Protein 3IPC (pdb70)

Radius of gyration: 19.85 Å; Cα contacts (8 Å, |Δi|>4): 828; chains: 1; bounding box: 64×44×34 Å

Nearest PDB structures (foldseek):
  3ipc-assembly1_A  TM=1.003E+00  e=3.383E-81  Agrobacterium fabrum str. C58
  3ip9-assembly1_A  TM=1.003E+00  e=9.243E-79  Agrobacterium fabrum str. C58
  4n0q-assembly4_D  TM=9.658E-01  e=2.472E-45  Brucella melitensis bv. 1 str. 16M
  9jti-assembly1_A  TM=9.618E-01  e=5.389E-40  Escherichia coli
  2lbp-assembly1_A  TM=7.168E-01  e=4.894E-39  Escherichia coli

Structure (mmCIF, N/CA/C/O backbone):
data_3IPC
#
_entry.id   3IPC
#
_cell.length_a   119.770
_cell.length_b   43.030
_cell.length_c   66.460
_cell.angle_alpha   90.00
_cell.angle_beta   109.76
_cell.angle_gamma   90.00
#
_symmetry.space_group_name_H-M   'C 1 2 1'
#
loop_
_entity.id
_entity.type
_entity.pdbx_description
1 polymer 'ABC transporter, substrate binding protein (Amino acid)'
2 non-polymer LEUCINE
3 non-polymer 'SULFATE ION'
4 water water
#
loop_
_atom_site.group_PDB
_atom_site.id
_atom_site.type_symbol
_atom_site.label_atom_id
_atom_site.label_alt_id
_atom_site.label_comp_id
_atom_site.label_asym_id
_atom_site.label_entity_id
_atom_site.label_seq_id
_atom_site.pdbx_PDB_ins_code
_atom_site.Cartn_x
_atom_site.Cartn_y
_atom_site.Cartn_z
_atom_site.occupancy
_atom_site.B_iso_or_equiv
_atom_site.auth_seq_id
_atom_site.auth_comp_id
_atom_site.auth_asym_id
_atom_site.auth_atom_id
_atom_site.pdbx_PDB_model_num
ATOM 1 N N . MET A 1 1 ? 11.261 15.164 -17.909 1.00 25.35 1 MET A N 1
ATOM 2 C CA . MET A 1 1 ? 10.473 15.301 -19.129 1.00 24.34 1 MET A CA 1
ATOM 3 C C . MET A 1 1 ? 9.078 15.822 -18.783 1.00 15.67 1 MET A C 1
ATOM 4 O O . MET A 1 1 ? 8.555 15.546 -17.699 1.00 17.82 1 MET A O 1
ATOM 9 N N . ASP A 1 2 ? 8.482 16.581 -19.695 1.00 14.07 2 ASP A N 1
ATOM 10 C CA . ASP A 1 2 ? 7.208 17.239 -19.412 1.00 10.71 2 ASP A CA 1
ATOM 11 C C . ASP A 1 2 ? 6.119 16.225 -19.115 1.00 11.50 2 ASP A C 1
ATOM 12 O O . ASP A 1 2 ? 6.092 15.136 -19.694 1.00 13.90 2 ASP A O 1
ATOM 17 N N . VAL A 1 3 ? 5.223 16.597 -18.216 1.00 10.87 3 VAL A N 1
ATOM 18 C CA . VAL A 1 3 ? 4.044 15.793 -17.937 1.00 9.63 3 VAL A CA 1
ATOM 19 C C . VAL A 1 3 ? 2.966 16.196 -18.935 1.00 9.43 3 VAL A C 1
ATOM 20 O O . VAL A 1 3 ? 2.515 17.348 -18.935 1.00 9.54 3 VAL A O 1
ATOM 24 N N . VAL A 1 4 ? 2.570 15.259 -19.794 1.00 9.65 4 VAL A N 1
ATOM 25 C CA . VAL A 1 4 ? 1.619 15.574 -20.856 1.00 9.96 4 VAL A CA 1
ATOM 26 C C . VAL A 1 4 ? 0.190 15.397 -20.362 1.00 8.34 4 VAL A C 1
ATOM 27 O O . VAL A 1 4 ? -0.248 14.279 -20.036 1.00 8.98 4 VAL A O 1
ATOM 31 N N . ILE A 1 5 ? -0.519 16.516 -20.279 1.00 8.23 5 ILE A N 1
ATOM 32 C CA . ILE A 1 5 ? -1.897 16.536 -19.798 1.00 6.95 5 ILE A CA 1
ATOM 33 C C . ILE A 1 5 ? -2.784 17.083 -20.909 1.00 8.80 5 ILE A C 1
ATOM 34 O O . ILE A 1 5 ? -2.511 18.153 -21.478 1.00 10.02 5 ILE A O 1
ATOM 39 N N . ALA A 1 6 ? -3.826 16.329 -21.234 1.00 7.44 6 ALA A N 1
ATOM 40 C CA . ALA A 1 6 ? -4.751 16.694 -22.294 1.00 8.06 6 ALA A CA 1
ATOM 41 C C . ALA A 1 6 ? -6.006 17.338 -21.743 1.00 6.84 6 ALA A C 1
ATOM 42 O O . ALA A 1 6 ? -6.461 17.007 -20.646 1.00 8.43 6 ALA A O 1
ATOM 44 N N . VAL A 1 7 ? -6.572 18.244 -22.530 1.00 6.65 7 VAL A N 1
ATOM 45 C CA . VAL A 1 7 ? -7.911 18.745 -22.291 1.00 7.62 7 VAL A CA 1
ATOM 46 C C . VAL A 1 7 ? -8.783 18.200 -23.405 1.00 8.83 7 VAL A C 1
ATOM 47 O O . VAL A 1 7 ? -8.588 18.520 -24.585 1.00 8.65 7 VAL A O 1
ATOM 51 N N . GLY A 1 8 ? -9.722 17.347 -23.026 1.00 6.35 8 GLY A N 1
ATOM 52 C CA . GLY A 1 8 ? -10.687 16.782 -23.953 1.00 7.70 8 GLY A CA 1
ATOM 53 C C . GLY A 1 8 ? -12.015 17.466 -23.700 1.00 7.65 8 GLY A C 1
ATOM 54 O O . GLY A 1 8 ? -12.547 17.397 -22.598 1.00 7.91 8 GLY A O 1
ATOM 55 N N . ALA A 1 9 ? -12.557 18.149 -24.700 1.00 7.34 9 ALA A N 1
ATOM 56 C CA . ALA A 1 9 ? -13.707 19.005 -24.447 1.00 7.04 9 ALA A CA 1
ATOM 57 C C . ALA A 1 9 ? -14.398 19.376 -25.743 1.00 7.36 9 ALA A C 1
ATOM 58 O O . ALA A 1 9 ? -13.827 19.220 -26.819 1.00 8.60 9 ALA A O 1
ATOM 60 N N . PRO A 1 10 ? -15.635 19.878 -25.655 1.00 7.18 10 PRO A N 1
ATOM 61 C CA . PRO A 1 10 ? -16.329 20.310 -26.877 1.00 8.12 10 PRO A CA 1
ATOM 62 C C . PRO A 1 10 ? -15.876 21.718 -27.246 1.00 7.75 10 PRO A C 1
ATOM 63 O O . PRO A 1 10 ? -16.512 22.711 -26.861 1.00 8.43 10 PRO A O 1
ATOM 67 N N . LEU A 1 11 ? -14.754 21.798 -27.954 1.00 8.74 11 LEU A N 1
ATOM 68 C CA . LEU A 1 11 ? -14.171 23.090 -28.309 1.00 9.43 11 LEU A CA 1
ATOM 69 C C . LEU A 1 11 ? -14.954 23.761 -29.433 1.00 9.87 11 LEU A C 1
ATOM 70 O O . LEU A 1 11 ? -14.942 24.987 -29.558 1.00 11.94 11 LEU A O 1
ATOM 75 N N . THR A 1 12 ? -15.633 22.957 -30.246 1.00 8.70 12 THR A N 1
ATOM 76 C CA . THR A 1 12 ? -16.570 23.473 -31.241 1.00 10.29 12 THR A CA 1
ATOM 77 C C . THR A 1 12 ? -17.895 22.748 -31.085 1.00 8.23 12 THR A C 1
ATOM 78 O O . THR A 1 12 ? -18.020 21.846 -30.247 1.00 9.36 12 THR A O 1
ATOM 82 N N . GLY A 1 13 ? -18.874 23.122 -31.902 1.00 9.97 13 GLY A N 1
ATOM 83 C CA . GLY A 1 13 ? -20.195 22.528 -31.804 1.00 9.35 13 GLY A CA 1
ATOM 84 C C . GLY A 1 13 ? -21.098 23.264 -30.835 1.00 7.43 13 GLY A C 1
ATOM 85 O O . GLY A 1 13 ? -20.733 24.317 -30.312 1.00 8.73 13 GLY A O 1
ATOM 86 N N . PRO A 1 14 ? -22.276 22.693 -30.555 1.00 7.82 14 PRO A N 1
ATOM 87 C CA . PRO A 1 14 ? -23.289 23.421 -29.780 1.00 9.62 14 PRO A CA 1
ATOM 88 C C . PRO A 1 14 ? -22.811 23.825 -28.392 1.00 7.79 14 PRO A C 1
ATOM 89 O O . PRO A 1 14 ? -23.305 24.816 -27.842 1.00 8.88 14 PRO A O 1
ATOM 93 N N . ASN A 1 15 ? -21.861 23.075 -27.837 1.00 8.01 15 ASN A N 1
ATOM 94 C CA . ASN A 1 15 ? -21.426 23.297 -26.463 1.00 7.10 15 ASN A CA 1
ATOM 95 C C . ASN A 1 15 ? -20.052 23.917 -26.352 1.00 7.25 15 ASN A C 1
ATOM 96 O O . ASN A 1 15 ? -19.389 23.809 -25.319 1.00 7.21 15 ASN A O 1
ATOM 101 N N . ALA A 1 16 ? -19.658 24.619 -27.405 1.00 7.62 16 ALA A N 1
ATOM 102 C CA . ALA A 1 16 ? -18.381 25.316 -27.451 1.00 8.24 16 ALA A CA 1
ATOM 103 C C . ALA A 1 16 ? -18.130 26.224 -26.248 1.00 7.69 16 ALA A C 1
ATOM 104 O O . ALA A 1 16 ? -16.985 26.367 -25.811 1.00 7.77 16 ALA A O 1
ATOM 106 N N . ALA A 1 17 ? -19.178 26.845 -25.708 1.00 7.04 17 ALA A N 1
ATOM 107 C CA . ALA A 1 17 ? -18.984 27.710 -24.543 1.00 7.96 17 ALA A CA 1
ATOM 108 C C . ALA A 1 17 ? -18.474 26.916 -23.339 1.00 7.55 17 ALA A C 1
ATOM 109 O O . ALA A 1 17 ? -17.647 27.403 -22.561 1.00 7.84 17 ALA A O 1
ATOM 111 N N . PHE A 1 18 ? -18.973 25.694 -23.184 1.00 7.17 18 PHE A N 1
ATOM 112 C CA . PHE A 1 18 ? -18.521 24.830 -22.097 1.00 7.83 18 PHE A CA 1
ATOM 113 C C . PHE A 1 18 ? -17.118 24.315 -22.385 1.00 7.07 18 PHE A C 1
ATOM 114 O O . PHE A 1 18 ? -16.313 24.158 -21.466 1.00 8.66 18 PHE A O 1
ATOM 122 N N . GLY A 1 19 ? -16.811 24.077 -23.660 1.00 8.11 19 GLY A N 1
ATOM 123 C CA . GLY A 1 19 ? -15.459 23.729 -24.046 1.00 9.07 19 GLY A CA 1
ATOM 124 C C . GLY A 1 19 ? -14.491 24.824 -23.648 1.00 7.20 19 GLY A C 1
ATOM 125 O O . GLY A 1 19 ? -13.400 24.540 -23.171 1.00 7.92 19 GLY A O 1
ATOM 126 N N . ALA A 1 20 ? -14.894 26.081 -23.837 1.00 6.88 20 ALA A N 1
ATOM 127 C CA . ALA A 1 20 ? -14.036 27.214 -23.494 1.00 8.17 20 ALA A CA 1
ATOM 128 C C . ALA A 1 20 ? -13.836 27.316 -21.985 1.00 6.67 20 ALA A C 1
ATOM 129 O O . ALA A 1 20 ? -12.721 27.567 -21.518 1.00 7.77 20 ALA A O 1
ATOM 131 N N . GLN A 1 21 ? -14.913 27.127 -21.223 1.00 6.35 21 GLN A N 1
ATOM 132 C CA . GLN A 1 21 ? -14.798 27.069 -19.766 1.00 6.99 21 GLN A CA 1
ATOM 133 C C . GLN A 1 21 ? -13.716 26.067 -19.374 1.00 7.28 21 GLN A C 1
ATOM 134 O O . GLN A 1 21 ? -12.809 26.376 -18.596 1.00 7.36 21 GLN A O 1
ATOM 140 N N . ILE A 1 22 ? -13.819 24.860 -19.914 1.00 7.16 22 ILE A N 1
ATOM 141 C CA . ILE A 1 22 ? -12.914 23.790 -19.538 1.00 7.54 22 ILE A CA 1
ATOM 142 C C . ILE A 1 22 ? -11.478 24.054 -20.013 1.00 7.10 22 ILE A C 1
ATOM 143 O O . ILE A 1 22 ? -10.534 23.924 -19.232 1.00 7.28 22 ILE A O 1
ATOM 148 N N . GLN A 1 23 ? -11.314 24.460 -21.269 1.00 6.58 23 GLN A N 1
ATOM 149 C CA . GLN A 1 23 ? -9.989 24.764 -21.797 1.00 6.60 23 GLN A CA 1
ATOM 150 C C . GLN A 1 23 ? -9.316 25.903 -21.030 1.00 7.10 23 GLN A C 1
ATOM 151 O O . GLN A 1 23 ? -8.161 25.788 -20.610 1.00 8.19 23 GLN A O 1
ATOM 157 N N . LYS A 1 24 ? -10.031 27.007 -20.841 1.00 7.77 24 LYS A N 1
ATOM 158 C CA . LYS A 1 24 ? -9.427 28.168 -20.190 1.00 8.13 24 LYS A CA 1
ATOM 159 C C . LYS A 1 24 ? -9.049 27.852 -18.745 1.00 6.74 24 LYS A C 1
ATOM 160 O O . LYS A 1 24 ? -7.987 28.270 -18.270 1.00 7.79 24 LYS A O 1
ATOM 166 N N . GLY A 1 25 ? -9.906 27.111 -18.045 1.00 6.93 25 GLY A N 1
ATOM 167 C CA . GLY A 1 25 ? -9.626 26.759 -16.667 1.00 7.77 25 GLY A CA 1
ATOM 168 C C . GLY A 1 25 ? -8.391 25.889 -16.536 1.00 7.11 25 GLY A C 1
ATOM 169 O O . GLY A 1 25 ? -7.501 26.160 -15.727 1.00 7.36 25 GLY A O 1
ATOM 170 N N . ALA A 1 26 ? -8.305 24.851 -17.363 1.00 6.97 26 ALA A N 1
ATOM 171 C CA . ALA A 1 26 ? -7.177 23.925 -17.312 1.00 7.28 26 ALA A CA 1
ATOM 172 C C . ALA A 1 26 ? -5.885 24.602 -17.753 1.00 8.25 26 ALA A C 1
ATOM 173 O O . ALA A 1 26 ? -4.835 24.396 -17.144 1.00 9.45 26 ALA A O 1
ATOM 175 N N . GLU A 1 27 ? -5.963 25.431 -18.787 1.00 7.98 27 GLU A N 1
ATOM 176 C CA . GLU A 1 27 ? -4.771 26.103 -19.296 1.00 10.09 27 GLU A CA 1
ATOM 177 C C . GLU A 1 27 ? -4.201 27.071 -18.264 1.00 8.92 27 GLU A C 1
ATOM 178 O O . GLU A 1 27 ? -2.982 27.137 -18.075 1.00 9.75 27 GLU A O 1
ATOM 184 N N . GLN A 1 28 ? -5.065 27.809 -17.576 1.00 8.44 28 GLN A N 1
ATOM 185 C CA . GLN A 1 28 ? -4.573 28.741 -16.569 1.00 8.74 28 GLN A CA 1
ATOM 186 C C . GLN A 1 28 ? -3.966 27.993 -15.390 1.00 9.17 28 GLN A C 1
ATOM 187 O O . GLN A 1 28 ? -2.933 28.401 -14.846 1.00 9.44 28 GLN A O 1
ATOM 193 N N . ALA A 1 29 ? -4.591 26.892 -14.988 1.00 8.00 29 ALA A N 1
ATOM 194 C CA . ALA A 1 29 ? -4.034 26.108 -13.893 1.00 8.36 29 ALA A CA 1
ATOM 195 C C . ALA A 1 29 ? -2.655 25.579 -14.261 1.00 8.18 29 ALA A C 1
ATOM 196 O O . ALA A 1 29 ? -1.741 25.587 -13.433 1.00 9.60 29 ALA A O 1
ATOM 198 N N . ALA A 1 30 ? -2.504 25.082 -15.484 1.00 8.26 30 ALA A N 1
ATOM 199 C CA . ALA A 1 30 ? -1.212 24.545 -15.896 1.00 9.67 30 ALA A CA 1
ATOM 200 C C . ALA A 1 30 ? -0.146 25.643 -15.876 1.00 9.78 30 ALA A C 1
ATOM 201 O O . ALA A 1 30 ? 0.981 25.414 -15.435 1.00 10.20 30 ALA A O 1
ATOM 203 N N . LYS A 1 31 ? -0.499 26.834 -16.346 1.00 9.32 31 LYS A N 1
ATOM 204 C CA . LYS A 1 31 ? 0.414 27.973 -16.310 1.00 11.49 31 LYS A CA 1
ATOM 205 C C . LYS A 1 31 ? 0.817 28.300 -14.872 1.00 10.60 31 LYS A C 1
ATOM 206 O O . LYS A 1 31 ? 1.994 28.517 -14.584 1.00 12.54 31 LYS A O 1
ATOM 212 N N . ASP A 1 32 ? -0.155 28.325 -13.964 1.00 9.38 32 ASP A N 1
ATOM 213 C CA . ASP A 1 32 ? 0.116 28.679 -12.571 1.00 12.32 32 ASP A CA 1
ATOM 214 C C . ASP A 1 32 ? 0.973 27.613 -11.884 1.00 12.52 32 ASP A C 1
ATOM 215 O O . ASP A 1 32 ? 1.921 27.925 -11.165 1.00 12.67 32 ASP A O 1
ATOM 220 N N . ILE A 1 33 ? 0.642 26.349 -12.109 1.00 10.05 33 ILE A N 1
ATOM 221 C CA . ILE A 1 33 ? 1.422 25.250 -11.560 1.00 11.17 33 ILE A CA 1
ATOM 222 C C . ILE A 1 33 ? 2.854 25.269 -12.114 1.00 11.08 33 ILE A C 1
ATOM 223 O O . ILE A 1 33 ? 3.823 25.112 -11.369 1.00 10.91 33 ILE A O 1
ATOM 228 N N . ASN A 1 34 ? 2.985 25.483 -13.417 1.00 9.41 34 ASN A N 1
ATOM 229 C CA . ASN A 1 34 ? 4.295 25.567 -14.051 1.00 9.96 34 ASN A CA 1
ATOM 230 C C . ASN A 1 34 ? 5.159 26.694 -13.477 1.00 12.55 34 ASN A C 1
ATOM 231 O O . ASN A 1 34 ? 6.360 26.513 -13.260 1.00 13.44 34 ASN A O 1
ATOM 236 N N . ALA A 1 35 ? 4.543 27.844 -13.218 1.00 11.13 35 ALA A N 1
ATOM 237 C CA . ALA A 1 35 ? 5.272 28.992 -12.676 1.00 13.44 35 ALA A CA 1
ATOM 238 C C . ALA A 1 35 ? 5.752 28.708 -11.258 1.00 15.49 35 ALA A C 1
ATOM 239 O O . ALA A 1 35 ? 6.703 29.330 -10.781 1.00 21.09 35 ALA A O 1
ATOM 241 N N . ALA A 1 36 ? 5.091 27.771 -10.583 1.00 13.35 36 ALA A N 1
ATOM 242 C CA . ALA A 1 36 ? 5.452 27.399 -9.214 1.00 15.96 36 ALA A CA 1
ATOM 243 C C . ALA A 1 36 ? 6.410 26.211 -9.159 1.00 17.21 36 ALA A C 1
ATOM 244 O O . ALA A 1 36 ? 6.738 25.728 -8.077 1.00 23.26 36 ALA A O 1
ATOM 246 N N . GLY A 1 37 ? 6.854 25.742 -10.321 1.00 14.11 37 GLY A N 1
ATOM 247 C CA . GLY A 1 37 ? 7.860 24.694 -10.378 1.00 16.21 37 GLY A CA 1
ATOM 248 C C . GLY A 1 37 ? 7.416 23.414 -11.061 1.00 16.24 37 GLY A C 1
ATOM 249 O O . GLY A 1 37 ? 8.191 22.460 -11.169 1.00 17.67 37 GLY A O 1
ATOM 250 N N . GLY A 1 38 ? 6.169 23.386 -11.522 1.00 12.58 38 GLY A N 1
ATOM 251 C CA . GLY A 1 38 ? 5.636 22.217 -12.192 1.00 13.84 38 GLY A CA 1
ATOM 252 C C . GLY A 1 38 ? 5.136 21.154 -11.228 1.00 12.64 38 GLY A C 1
ATOM 253 O O . GLY A 1 38 ? 4.886 21.423 -10.056 1.00 13.05 38 GLY A O 1
ATOM 254 N N . ILE A 1 39 ? 4.969 19.941 -11.736 1.00 12.37 39 ILE A N 1
ATOM 255 C CA . ILE A 1 39 ? 4.537 18.828 -10.906 1.00 11.84 39 ILE A CA 1
ATOM 256 C C . ILE A 1 39 ? 5.753 17.970 -10.609 1.00 11.86 39 ILE A C 1
ATOM 257 O O . ILE A 1 39 ? 6.349 17.406 -11.522 1.00 11.90 39 ILE A O 1
ATOM 262 N N . ASN A 1 40 ? 6.131 17.889 -9.334 1.00 12.65 40 ASN A N 1
ATOM 263 C CA . ASN A 1 40 ? 7.347 17.179 -8.937 1.00 14.09 40 ASN A CA 1
ATOM 264 C C . ASN A 1 40 ? 8.539 17.568 -9.804 1.00 13.07 40 ASN A C 1
ATOM 265 O O . ASN A 1 40 ? 9.297 16.718 -10.266 1.00 14.97 40 ASN A O 1
ATOM 270 N N . GLY A 1 41 ? 8.678 18.870 -10.043 1.00 12.91 41 GLY A N 1
ATOM 271 C CA . GLY A 1 41 ? 9.826 19.399 -10.756 1.00 13.34 41 GLY A CA 1
ATOM 272 C C . GLY A 1 41 ? 9.715 19.396 -12.269 1.00 15.72 41 GLY A C 1
ATOM 273 O O . GLY A 1 41 ? 10.621 19.864 -12.955 1.00 18.27 41 GLY A O 1
ATOM 274 N N . GLU A 1 42 ? 8.612 18.879 -12.801 1.00 12.11 42 GLU A N 1
ATOM 275 C CA . GLU A 1 42 ? 8.466 18.778 -14.252 1.00 13.82 42 GLU A CA 1
ATOM 276 C C . GLU A 1 42 ? 7.340 19.659 -14.770 1.00 12.96 42 GLU A C 1
ATOM 277 O O . GLU A 1 42 ? 6.270 19.725 -14.169 1.00 13.49 42 GLU A O 1
ATOM 283 N N . GLN A 1 43 ? 7.585 20.335 -15.887 1.00 11.90 43 GLN A N 1
ATOM 284 C CA . GLN A 1 43 ? 6.573 21.192 -16.483 1.00 10.47 43 GLN A CA 1
ATOM 285 C C . GLN A 1 43 ? 5.438 20.385 -17.106 1.00 9.94 43 GLN A C 1
ATOM 286 O O . GLN A 1 43 ? 5.650 19.300 -17.641 1.00 11.49 43 GLN A O 1
ATOM 292 N N . ILE A 1 44 ? 4.236 20.934 -17.012 1.00 10.57 44 ILE A N 1
ATOM 293 C CA . ILE A 1 44 ? 3.076 20.392 -17.702 1.00 9.90 44 ILE A CA 1
ATOM 294 C C . ILE A 1 44 ? 3.078 20.864 -19.155 1.00 11.36 44 ILE A C 1
ATOM 295 O O . ILE A 1 44 ? 3.314 22.044 -19.433 1.00 10.88 44 ILE A O 1
ATOM 300 N N . LYS A 1 45 ? 2.826 19.940 -20.074 1.00 9.66 45 LYS A N 1
ATOM 301 C CA . LYS A 1 45 ? 2.578 20.280 -21.472 1.00 10.97 45 LYS A CA 1
ATOM 302 C C . LYS A 1 45 ? 1.125 19.949 -21.791 1.00 10.34 45 LYS A C 1
ATOM 303 O O . LYS A 1 45 ? 0.693 18.813 -21.621 1.00 10.58 45 LYS A O 1
ATOM 309 N N . ILE A 1 46 ? 0.374 20.942 -22.249 1.00 10.77 46 ILE A N 1
ATOM 310 C CA . ILE A 1 46 ? -1.039 20.757 -22.559 1.00 9.89 46 ILE A CA 1
ATOM 311 C C . ILE A 1 46 ? -1.236 20.381 -24.015 1.00 11.85 46 ILE A C 1
ATOM 312 O O . ILE A 1 46 ? -0.672 21.018 -24.908 1.00 14.39 46 ILE A O 1
ATOM 317 N N . VAL A 1 47 ? -2.051 19.359 -24.253 1.00 10.53 47 VAL A N 1
ATOM 318 C CA . VAL A 1 47 ? -2.540 19.082 -25.593 1.00 10.98 47 VAL A CA 1
ATOM 319 C C . VAL A 1 47 ? -4.059 19.187 -25.600 1.00 10.87 47 VAL A C 1
ATOM 320 O O . VAL A 1 47 ? -4.716 18.876 -24.604 1.00 12.38 47 VAL A O 1
ATOM 324 N N . LEU A 1 48 ? -4.617 19.642 -26.713 1.00 9.38 48 LEU A N 1
ATOM 325 C CA . LEU A 1 48 ? -6.052 19.859 -26.812 1.00 10.03 48 LEU A CA 1
ATOM 326 C C . LEU A 1 48 ? -6.687 18.848 -27.741 1.00 8.81 48 LEU A C 1
ATOM 327 O O . LEU A 1 48 ? -6.086 18.442 -28.735 1.00 11.18 48 LEU A O 1
ATOM 332 N N . GLY A 1 49 ? -7.912 18.444 -27.412 1.00 7.37 49 GLY A N 1
ATOM 333 C CA . GLY A 1 49 ? -8.702 17.611 -28.304 1.00 8.90 49 GLY A CA 1
ATOM 334 C C . GLY A 1 49 ? -10.160 18.038 -28.305 1.00 9.35 49 GLY A C 1
ATOM 335 O O . GLY A 1 49 ? -10.781 18.165 -27.245 1.00 9.90 49 GLY A O 1
ATOM 336 N N . ASP A 1 50 ? -10.710 18.265 -29.495 1.00 8.46 50 ASP A N 1
ATOM 337 C CA . ASP A 1 50 ? -12.085 18.742 -29.657 1.00 7.91 50 ASP A CA 1
ATOM 338 C C . ASP A 1 50 ? -13.037 17.581 -29.946 1.00 7.12 50 ASP A C 1
ATOM 339 O O . ASP A 1 50 ? -12.979 16.979 -31.023 1.00 9.12 50 ASP A O 1
ATOM 344 N N . ASP A 1 51 ? -13.904 17.249 -28.992 1.00 7.80 51 ASP A N 1
ATOM 345 C CA . ASP A 1 51 ? -14.843 16.148 -29.190 1.00 7.95 51 ASP A CA 1
ATOM 346 C C . ASP A 1 51 ? -16.167 16.534 -29.858 1.00 6.55 51 ASP A C 1
ATOM 347 O O . ASP A 1 51 ? -16.961 15.656 -30.195 1.00 7.76 51 ASP A O 1
ATOM 352 N N . VAL A 1 52 ? -16.410 17.835 -30.040 1.00 8.06 52 VAL A N 1
ATOM 353 C CA . VAL A 1 52 ? -17.646 18.329 -30.680 1.00 8.06 52 VAL A CA 1
ATOM 354 C C . VAL A 1 52 ? -18.921 17.770 -30.023 1.00 8.96 52 VAL A C 1
ATOM 355 O O . VAL A 1 52 ? -19.968 17.673 -30.661 1.00 9.59 52 VAL A O 1
ATOM 359 N N . SER A 1 53 ? -18.826 17.401 -28.746 1.00 7.49 53 SER A N 1
ATOM 360 C CA . SER A 1 53 ? -19.947 16.763 -28.026 1.00 7.70 53 SER A CA 1
ATOM 361 C C . SER A 1 53 ? -20.488 15.536 -28.739 1.00 8.98 53 SER A C 1
ATOM 362 O O . SER A 1 53 ? -21.668 15.216 -28.616 1.00 9.81 53 SER A O 1
ATOM 365 N N . ASP A 1 54 ? -19.615 14.846 -29.467 1.00 8.71 54 ASP A N 1
ATOM 366 C CA . ASP A 1 54 ? -20.024 13.732 -30.313 1.00 9.17 54 ASP A CA 1
ATOM 367 C C . ASP A 1 54 ? -19.230 12.514 -29.861 1.00 8.75 54 ASP A C 1
ATOM 368 O O . ASP A 1 54 ? -18.012 12.508 -29.980 1.00 9.72 54 ASP A O 1
ATOM 373 N N . PRO A 1 55 ? -19.904 11.492 -29.314 1.00 8.79 55 PRO A N 1
ATOM 374 C CA . PRO A 1 55 ? -19.156 10.334 -28.813 1.00 9.12 55 PRO A CA 1
ATOM 375 C C . PRO A 1 55 ? -18.162 9.743 -29.819 1.00 10.19 55 PRO A C 1
ATOM 376 O O . PRO A 1 55 ? -17.073 9.370 -29.410 1.00 11.79 55 PRO A O 1
ATOM 380 N N . LYS A 1 56 ? -18.520 9.667 -31.096 1.00 9.71 56 LYS A N 1
ATOM 381 C CA . LYS A 1 56 ? -17.622 9.124 -32.114 1.00 11.75 56 LYS A CA 1
ATOM 382 C C . LYS A 1 56 ? -16.362 9.976 -32.267 1.00 9.37 56 LYS A C 1
ATOM 383 O O . LYS A 1 56 ? -15.251 9.461 -32.419 1.00 9.94 56 LYS A O 1
ATOM 389 N N . GLN A 1 57 ? -16.530 11.290 -32.235 1.00 8.75 57 GLN A N 1
ATOM 390 C CA . GLN A 1 57 ? -15.385 12.175 -32.368 1.00 9.41 57 GLN A CA 1
ATOM 391 C C . GLN A 1 57 ? -14.554 12.203 -31.086 1.00 8.76 57 GLN A C 1
ATOM 392 O O . GLN A 1 57 ? -13.323 12.345 -31.139 1.00 9.05 57 GLN A O 1
ATOM 398 N N . GLY A 1 58 ? -15.216 12.031 -29.944 1.00 8.58 58 GLY A N 1
ATOM 399 C CA . GLY A 1 58 ? -14.512 11.868 -28.686 1.00 8.96 58 GLY A CA 1
ATOM 400 C C . GLY A 1 58 ? -13.599 10.647 -28.695 1.00 8.35 58 GLY A C 1
ATOM 401 O O . GLY A 1 58 ? -12.493 10.687 -28.154 1.00 8.63 58 GLY A O 1
ATOM 402 N N . ILE A 1 59 ? -14.041 9.557 -29.319 1.00 7.46 59 ILE A N 1
ATOM 403 C CA . ILE A 1 59 ? -13.199 8.371 -29.400 1.00 7.59 59 ILE A CA 1
ATOM 404 C C . ILE A 1 59 ? -11.972 8.618 -30.279 1.00 7.46 59 ILE A C 1
ATOM 405 O O . ILE A 1 59 ? -10.877 8.163 -29.965 1.00 8.13 59 ILE A O 1
ATOM 410 N N . SER A 1 60 ? -12.129 9.372 -31.360 1.00 7.63 60 SER A N 1
ATOM 411 C CA . SER A 1 60 ? -10.960 9.714 -32.159 1.00 7.68 60 SER A CA 1
ATOM 412 C C . SER A 1 60 ? -9.980 10.565 -31.361 1.00 8.00 60 SER A C 1
ATOM 413 O O . SER A 1 60 ? -8.772 10.337 -31.422 1.00 7.98 60 SER A O 1
ATOM 416 N N . VAL A 1 61 ? -10.504 11.543 -30.624 1.00 8.16 61 VAL A N 1
ATOM 417 C CA . VAL A 1 61 ? -9.689 12.358 -29.722 1.00 8.07 61 VAL A CA 1
ATOM 418 C C . VAL A 1 61 ? -8.925 11.497 -28.714 1.00 7.14 61 VAL A C 1
ATOM 419 O O . VAL A 1 61 ? -7.719 11.694 -28.507 1.00 7.89 61 VAL A O 1
ATOM 423 N N . ALA A 1 62 ? -9.618 10.546 -28.098 1.00 7.72 62 ALA A N 1
ATOM 424 C CA . ALA A 1 62 ? -8.971 9.681 -27.117 1.00 7.49 62 ALA A CA 1
ATOM 425 C C . ALA A 1 62 ? -7.794 8.937 -27.735 1.00 7.79 62 ALA A C 1
ATOM 426 O O . ALA A 1 62 ? -6.745 8.795 -27.116 1.00 8.00 62 ALA A O 1
ATOM 428 N N . ASN A 1 63 ? -7.975 8.447 -28.956 1.00 7.45 63 ASN A N 1
ATOM 429 C CA . ASN A 1 63 ? -6.881 7.789 -29.670 1.00 7.78 63 ASN A CA 1
ATOM 430 C C . ASN A 1 63 ? -5.701 8.716 -29.947 1.00 7.48 63 ASN A C 1
ATOM 431 O O . ASN A 1 63 ? -4.544 8.332 -29.751 1.00 8.90 63 ASN A O 1
ATOM 436 N N . LYS A 1 64 ? -5.992 9.933 -30.392 1.00 8.00 64 LYS A N 1
ATOM 437 C CA . LYS A 1 64 ? -4.956 10.938 -30.593 1.00 8.40 64 LYS A CA 1
ATOM 438 C C . LYS A 1 64 ? -4.156 11.161 -29.304 1.00 8.61 64 LYS A C 1
ATOM 439 O O . LYS A 1 64 ? -2.919 11.219 -29.323 1.00 9.03 64 LYS A O 1
ATOM 445 N N . PHE A 1 65 ? -4.863 11.283 -28.185 1.00 7.45 65 PHE A N 1
ATOM 446 C CA . PHE A 1 65 ? -4.218 11.488 -26.898 1.00 7.79 65 PHE A CA 1
ATOM 447 C C . PHE A 1 65 ? -3.288 10.313 -26.549 1.00 8.34 65 PHE A C 1
ATOM 448 O O . PHE A 1 65 ? -2.165 10.516 -26.099 1.00 9.14 65 PHE A O 1
ATOM 456 N N . VAL A 1 66 ? -3.767 9.080 -26.703 1.00 7.73 66 VAL A N 1
ATOM 457 C CA . VAL A 1 66 ? -2.897 7.928 -26.454 1.00 8.59 66 VAL A CA 1
ATOM 458 C C . VAL A 1 66 ? -1.610 8.011 -27.299 1.00 8.60 66 VAL A C 1
ATOM 459 O O . VAL A 1 66 ? -0.500 7.850 -26.785 1.00 10.52 66 VAL A O 1
ATOM 463 N N . ALA A 1 67 ? -1.768 8.275 -28.591 1.00 8.18 67 ALA A N 1
ATOM 464 C CA . ALA A 1 67 ? -0.635 8.357 -29.509 1.00 8.89 67 ALA A CA 1
ATOM 465 C C . ALA A 1 67 ? 0.380 9.429 -29.099 1.00 11.20 67 ALA A C 1
ATOM 466 O O . ALA A 1 67 ? 1.593 9.261 -29.296 1.00 13.32 67 ALA A O 1
ATOM 468 N N . ASP A 1 68 ? -0.117 10.525 -28.528 1.00 10.40 68 ASP A N 1
ATOM 469 C CA . ASP A 1 68 ? 0.713 11.683 -28.190 1.00 11.28 68 ASP A CA 1
ATOM 470 C C . ASP A 1 68 ? 1.363 11.564 -26.812 1.00 10.83 68 ASP A C 1
ATOM 471 O O . ASP A 1 68 ? 2.016 12.500 -26.341 1.00 13.51 68 ASP A O 1
ATOM 476 N N . GLY A 1 69 ? 1.190 10.418 -26.166 1.00 9.51 69 GLY A N 1
ATOM 477 C CA . GLY A 1 69 ? 1.841 10.183 -24.888 1.00 9.68 69 GLY A CA 1
ATOM 478 C C . GLY A 1 69 ? 1.158 10.885 -23.728 1.00 9.11 69 GLY A C 1
ATOM 479 O O . GLY A 1 69 ? 1.766 11.102 -22.684 1.00 10.22 69 GLY A O 1
ATOM 480 N N . VAL A 1 70 ? -0.114 11.222 -23.894 1.00 8.74 70 VAL A N 1
ATOM 481 C CA . VAL A 1 70 ? -0.884 11.815 -22.808 1.00 8.78 70 VAL A CA 1
ATOM 482 C C . VAL A 1 70 ? -0.898 10.870 -21.601 1.00 8.25 70 VAL A C 1
ATOM 483 O O . VAL A 1 70 ? -1.023 9.649 -21.761 1.00 9.41 70 VAL A O 1
ATOM 487 N N . LYS A 1 71 ? -0.755 11.438 -20.403 1.00 7.70 71 LYS A N 1
ATOM 488 C CA . LYS A 1 71 ? -0.795 10.670 -19.158 1.00 8.66 71 LYS A CA 1
ATOM 489 C C . LYS A 1 71 ? -2.067 10.949 -18.342 1.00 7.55 71 LYS A C 1
ATOM 490 O O . LYS A 1 71 ? -2.555 10.074 -17.611 1.00 8.67 71 LYS A O 1
ATOM 496 N N . PHE A 1 72 ? -2.585 12.171 -18.465 1.00 6.95 72 PHE A N 1
ATOM 497 C CA . PHE A 1 72 ? -3.770 12.608 -17.718 1.00 6.69 72 PHE A CA 1
ATOM 498 C C . PHE A 1 72 ? -4.689 13.361 -18.653 1.00 5.90 72 PHE A C 1
ATOM 499 O O . PHE A 1 72 ? -4.207 14.125 -19.501 1.00 6.82 72 PHE A O 1
ATOM 507 N N . VAL A 1 73 ? -6.000 13.158 -18.497 1.00 6.31 73 VAL A N 1
ATOM 508 C CA . VAL A 1 73 ? -6.994 13.919 -19.254 1.00 6.51 73 VAL A CA 1
ATOM 509 C C . VAL A 1 73 ? -7.882 14.691 -18.291 1.00 6.73 73 VAL A C 1
ATOM 510 O O . VAL A 1 73 ? -8.491 14.108 -17.381 1.00 6.44 73 VAL A O 1
ATOM 514 N N . VAL A 1 74 ? -7.962 16.002 -18.501 1.00 6.58 74 VAL A N 1
ATOM 515 C CA . VAL A 1 74 ? -9.006 16.808 -17.870 1.00 6.57 74 VAL A CA 1
ATOM 516 C C . VAL A 1 74 ? -10.134 16.886 -18.893 1.00 7.63 74 VAL A C 1
ATOM 517 O O . VAL A 1 74 ? -9.985 17.482 -19.963 1.00 7.14 74 VAL A O 1
ATOM 521 N N . GLY A 1 75 ? -11.258 16.249 -18.588 1.00 7.05 75 GLY A N 1
ATOM 522 C CA . GLY A 1 75 ? -12.370 16.162 -19.527 1.00 6.70 75 GLY A CA 1
ATOM 523 C C . GLY A 1 75 ? -13.070 14.829 -19.367 1.00 6.81 75 GLY A C 1
ATOM 524 O O . GLY A 1 75 ? -12.743 14.063 -18.457 1.00 7.82 75 GLY A O 1
ATOM 525 N N . HIS A 1 76 ? -14.052 14.539 -20.211 1.00 7.30 76 HIS A N 1
ATOM 526 C CA . HIS A 1 76 ? -14.576 15.476 -21.196 1.00 6.99 76 HIS A CA 1
ATOM 527 C C . HIS A 1 76 ? -15.724 16.242 -20.525 1.00 8.30 76 HIS A C 1
ATOM 528 O O . HIS A 1 76 ? -15.787 16.285 -19.300 1.00 8.52 76 HIS A O 1
ATOM 535 N N . ALA A 1 77 ? -16.606 16.874 -21.285 1.00 7.91 77 ALA A N 1
ATOM 536 C CA . ALA A 1 77 ? -17.717 17.610 -20.678 1.00 7.44 77 ALA A CA 1
ATOM 537 C C . ALA A 1 77 ? -18.967 16.735 -20.622 1.00 7.88 77 ALA A C 1
ATOM 538 O O . ALA A 1 77 ? -19.585 16.575 -19.565 1.00 10.23 77 ALA A O 1
ATOM 540 N N . ASN A 1 78 ? -19.341 16.181 -21.769 1.00 6.38 78 ASN A N 1
ATOM 541 C CA . ASN A 1 78 ? -20.564 15.409 -21.905 1.00 7.01 78 ASN A CA 1
ATOM 542 C C . ASN A 1 78 ? -20.357 13.987 -21.420 1.00 6.83 78 ASN A C 1
ATOM 543 O O . ASN A 1 78 ? -19.326 13.377 -21.697 1.00 8.56 78 ASN A O 1
ATOM 548 N N . SER A 1 79 ? -21.349 13.464 -20.699 1.00 7.61 79 SER A N 1
ATOM 549 C CA . SER A 1 79 ? -21.254 12.100 -20.183 1.00 6.89 79 SER A CA 1
ATOM 550 C C . SER A 1 79 ? -21.182 11.070 -21.296 1.00 7.97 79 SER A C 1
ATOM 551 O O . SER A 1 79 ? -20.431 10.099 -21.195 1.00 8.37 79 SER A O 1
ATOM 554 N N . GLY A 1 80 ? -21.938 11.290 -22.366 1.00 8.02 80 GLY A N 1
ATOM 555 C CA . GLY A 1 80 ? -21.945 10.351 -23.476 1.00 8.18 80 GLY A CA 1
ATOM 556 C C . GLY A 1 80 ? -20.626 10.313 -24.229 1.00 9.27 80 GLY A C 1
ATOM 557 O O . GLY A 1 80 ? -20.358 9.359 -24.967 1.00 9.49 80 GLY A O 1
ATOM 558 N N . VAL A 1 81 ? -19.805 11.349 -24.063 1.00 7.68 81 VAL A N 1
ATOM 559 C CA . VAL A 1 81 ? -18.460 11.350 -24.613 1.00 8.06 81 VAL A CA 1
ATOM 560 C C . VAL A 1 81 ? -17.497 10.730 -23.592 1.00 8.61 81 VAL A C 1
ATOM 561 O O . VAL A 1 81 ? -16.679 9.869 -23.925 1.00 8.92 81 VAL A O 1
ATOM 565 N N . SER A 1 82 ? -17.603 11.165 -22.339 1.00 7.60 82 SER A N 1
ATOM 566 C CA . SER A 1 82 ? -16.656 10.772 -21.300 1.00 9.12 82 SER A CA 1
ATOM 567 C C . SER A 1 82 ? -16.716 9.278 -20.969 1.00 7.55 82 SER A C 1
ATOM 568 O O . SER A 1 82 ? -15.692 8.666 -20.670 1.00 8.26 82 SER A O 1
ATOM 571 N N . ILE A 1 83 ? -17.907 8.689 -21.006 1.00 7.97 83 ILE A N 1
ATOM 572 C CA . ILE A 1 83 ? -18.039 7.288 -20.633 1.00 7.51 83 ILE A CA 1
ATOM 573 C C . ILE A 1 83 ? -17.273 6.375 -21.619 1.00 9.25 83 ILE A C 1
ATOM 574 O O . ILE A 1 83 ? -16.399 5.624 -21.197 1.00 8.92 83 ILE A O 1
ATOM 579 N N . PRO A 1 84 ? -17.537 6.480 -22.931 1.00 8.35 84 PRO A N 1
ATOM 580 C CA . PRO A 1 84 ? -16.735 5.656 -23.850 1.00 8.66 84 PRO A CA 1
ATOM 581 C C . PRO A 1 84 ? -15.237 6.031 -23.871 1.00 8.67 84 PRO A C 1
ATOM 582 O O . PRO A 1 84 ? -14.378 5.138 -23.924 1.00 8.84 84 PRO A O 1
ATOM 586 N N . ALA A 1 85 ? -14.910 7.323 -23.826 1.00 8.67 85 ALA A N 1
ATOM 587 C CA . ALA A 1 85 ? -13.505 7.726 -23.861 1.00 8.22 85 ALA A CA 1
ATOM 588 C C . ALA A 1 85 ? -12.732 7.156 -22.662 1.00 6.55 85 ALA A C 1
ATOM 589 O O . ALA A 1 85 ? -11.593 6.712 -22.797 1.00 8.06 85 ALA A O 1
ATOM 591 N N . SER A 1 86 ? -13.383 7.131 -21.501 1.00 7.40 86 SER A N 1
ATOM 592 C CA . SER A 1 86 ? -12.736 6.642 -20.281 1.00 8.06 86 SER A CA 1
ATOM 593 C C . SER A 1 86 ? -12.256 5.201 -20.382 1.00 8.65 86 SER A C 1
ATOM 594 O O . SER A 1 86 ? -11.295 4.825 -19.718 1.00 8.80 86 SER A O 1
ATOM 597 N N . GLU A 1 87 ? -12.935 4.390 -21.189 1.00 7.93 87 GLU A N 1
ATOM 598 C CA . GLU A 1 87 ? -12.491 3.012 -21.385 1.00 8.25 87 GLU A CA 1
ATOM 599 C C . GLU A 1 87 ? -11.194 2.951 -22.187 1.00 8.90 87 GLU A C 1
ATOM 600 O O . GLU A 1 87 ? -10.304 2.161 -21.870 1.00 9.93 87 GLU A O 1
ATOM 606 N N . VAL A 1 88 ? -11.087 3.769 -23.232 1.00 8.89 88 VAL A N 1
ATOM 607 C CA . VAL A 1 88 ? -9.833 3.880 -23.959 1.00 9.42 88 VAL A CA 1
ATOM 608 C C . VAL A 1 88 ? -8.729 4.299 -22.980 1.00 8.41 88 VAL A C 1
ATOM 609 O O . VAL A 1 88 ? -7.656 3.693 -22.942 1.00 9.71 88 VAL A O 1
ATOM 613 N N . TYR A 1 89 ? -8.992 5.326 -22.175 1.00 7.95 89 TYR A N 1
ATOM 614 C CA . TYR A 1 89 ? -7.987 5.774 -21.224 1.00 7.29 89 TYR A CA 1
ATOM 615 C C . TYR A 1 89 ? -7.645 4.678 -20.209 1.00 7.04 89 TYR A C 1
ATOM 616 O O . TYR A 1 89 ? -6.479 4.466 -19.901 1.00 7.61 89 TYR A O 1
ATOM 625 N N . ALA A 1 90 ? -8.664 3.982 -19.702 1.00 7.32 90 ALA A N 1
ATOM 626 C CA . ALA A 1 90 ? -8.456 2.966 -18.659 1.00 7.75 90 ALA A CA 1
ATOM 627 C C . ALA A 1 90 ? -7.606 1.809 -19.161 1.00 8.03 90 ALA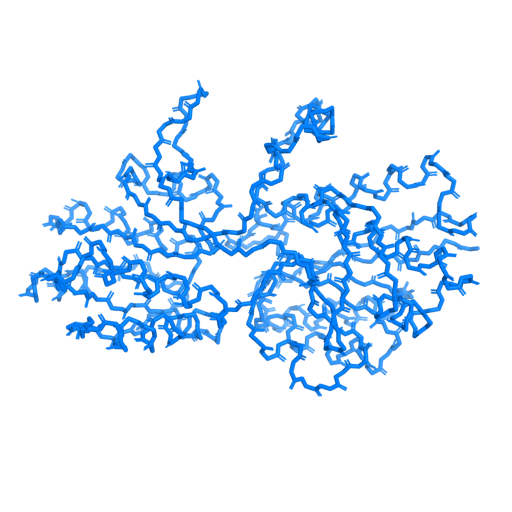 A C 1
ATOM 628 O O . ALA A 1 90 ? -6.916 1.148 -18.373 1.00 8.76 90 ALA A O 1
ATOM 630 N N . GLU A 1 91 ? -7.683 1.558 -20.467 1.00 8.08 91 GLU A N 1
ATOM 631 C CA . GLU A 1 91 ? -6.984 0.434 -21.086 1.00 8.93 91 GLU A CA 1
ATOM 632 C C . GLU A 1 91 ? -5.599 0.831 -21.604 1.00 9.51 91 GLU A C 1
ATOM 633 O O . GLU A 1 91 ? -4.851 -0.013 -22.107 1.00 12.22 91 GLU A O 1
ATOM 639 N N . ASN A 1 92 ? -5.242 2.106 -21.444 1.00 7.99 92 ASN A N 1
ATOM 640 C CA . ASN A 1 92 ? -4.006 2.648 -21.997 1.00 8.68 92 ASN A CA 1
ATOM 641 C C . ASN A 1 92 ? -3.267 3.566 -21.018 1.00 10.72 92 ASN A C 1
ATOM 642 O O . ASN A 1 92 ? -2.564 4.492 -21.416 1.00 10.58 92 ASN A O 1
ATOM 647 N N . GLY A 1 93 ? -3.435 3.301 -19.731 1.00 8.65 93 GLY A N 1
ATOM 648 C CA . GLY A 1 93 ? -2.629 3.942 -18.705 1.00 9.51 93 GLY A CA 1
ATOM 649 C C . GLY A 1 93 ? -2.865 5.427 -18.486 1.00 9.90 93 GLY A C 1
ATOM 650 O O . GLY A 1 93 ? -1.944 6.133 -18.063 1.00 11.03 93 GLY A O 1
ATOM 651 N N . ILE A 1 94 ? -4.084 5.898 -18.749 1.00 7.50 94 ILE A N 1
ATOM 652 C CA . ILE A 1 94 ? -4.387 7.331 -18.653 1.00 8.79 94 ILE A CA 1
ATOM 653 C C . ILE A 1 94 ? -5.452 7.605 -17.587 1.00 5.97 94 ILE A C 1
ATOM 654 O O . ILE A 1 94 ? -6.534 6.996 -17.607 1.00 7.55 94 ILE A O 1
ATOM 659 N N . LEU A 1 95 ? -5.141 8.506 -16.654 1.00 6.04 95 LEU A N 1
ATOM 660 C CA . LEU A 1 95 ? -6.099 8.927 -15.634 1.00 6.65 95 LEU A CA 1
ATOM 661 C C . LEU A 1 95 ? -6.991 10.028 -16.194 1.00 7.77 95 LEU A C 1
ATOM 662 O O . LEU A 1 95 ? -6.485 10.991 -16.784 1.00 8.02 95 LEU A O 1
ATOM 667 N N . GLU A 1 96 ? -8.303 9.884 -16.022 1.00 7.14 96 GLU A N 1
ATOM 668 C CA . GLU A 1 96 ? -9.251 10.891 -16.501 1.00 7.34 96 GLU A CA 1
ATOM 669 C C . GLU A 1 96 ? -9.997 11.530 -15.351 1.00 8.22 96 GLU A C 1
ATOM 670 O O . GLU A 1 96 ? -10.667 10.841 -14.583 1.00 8.78 96 GLU A O 1
ATOM 676 N N . ILE A 1 97 ? -9.878 12.847 -15.231 1.00 6.60 97 ILE A N 1
ATOM 677 C CA . ILE A 1 97 ? -10.657 13.582 -14.250 1.00 6.61 97 ILE A CA 1
ATOM 678 C C . ILE A 1 97 ? -11.583 14.567 -14.961 1.00 6.45 97 ILE A C 1
ATOM 679 O O . ILE A 1 97 ? -11.134 15.515 -15.605 1.00 7.58 97 ILE A O 1
ATOM 684 N N . THR A 1 98 ? -12.882 14.305 -14.889 1.00 5.99 98 THR A N 1
ATOM 685 C CA . THR A 1 98 ? -13.852 15.181 -15.538 1.00 6.41 98 THR A CA 1
ATOM 686 C C . THR A 1 98 ? -14.271 16.331 -14.630 1.00 6.77 98 THR A C 1
ATOM 687 O O . THR A 1 98 ? -14.553 16.119 -13.450 1.00 6.84 98 THR A O 1
ATOM 691 N N . PRO A 1 99 ? -14.317 17.558 -15.178 1.00 6.12 99 PRO A N 1
ATOM 692 C CA . PRO A 1 99 ? -14.838 18.681 -14.394 1.00 6.72 99 PRO A CA 1
ATOM 693 C C . PRO A 1 99 ? -16.350 18.845 -14.528 1.00 8.03 99 PRO A C 1
ATOM 694 O O . PRO A 1 99 ? -16.908 19.683 -13.820 1.00 7.84 99 PRO A O 1
ATOM 698 N N . ALA A 1 100 ? -17.001 18.090 -15.413 1.00 6.30 100 ALA A N 1
ATOM 699 C CA . ALA A 1 100 ? -18.371 18.421 -15.783 1.00 7.05 100 ALA A CA 1
ATOM 700 C C . ALA A 1 100 ? -19.300 17.256 -16.133 1.00 7.30 100 ALA A C 1
ATOM 701 O O . ALA A 1 100 ? -20.509 17.471 -16.237 1.00 7.96 100 ALA A O 1
ATOM 703 N N . ALA A 1 101 ? -18.776 16.045 -16.329 1.00 6.07 101 ALA A N 1
ATOM 704 C CA . ALA A 1 101 ? -19.657 14.919 -16.642 1.00 7.58 101 ALA A CA 1
ATOM 705 C C . ALA A 1 101 ? -20.265 14.366 -15.365 1.00 6.97 101 ALA A C 1
ATOM 706 O O . ALA A 1 101 ? -19.540 13.971 -14.449 1.00 6.93 101 ALA A O 1
ATOM 708 N N . THR A 1 102 ? -21.594 14.319 -15.331 1.00 6.75 102 THR A N 1
ATOM 709 C CA . THR A 1 102 ? -22.338 14.082 -14.089 1.00 7.75 102 THR A CA 1
ATOM 710 C C . THR A 1 102 ? -23.113 12.757 -14.049 1.00 9.14 102 THR A C 1
ATOM 711 O O . THR A 1 102 ? -23.652 12.393 -13.007 1.00 8.32 102 THR A O 1
ATOM 715 N N . ASN A 1 103 ? -23.197 12.030 -15.157 1.00 7.31 103 ASN A N 1
ATOM 716 C CA A ASN A 1 103 ? -23.946 10.785 -15.128 0.61 8.63 103 ASN A CA 1
ATOM 717 C CA B ASN A 1 103 ? -23.914 10.747 -15.184 0.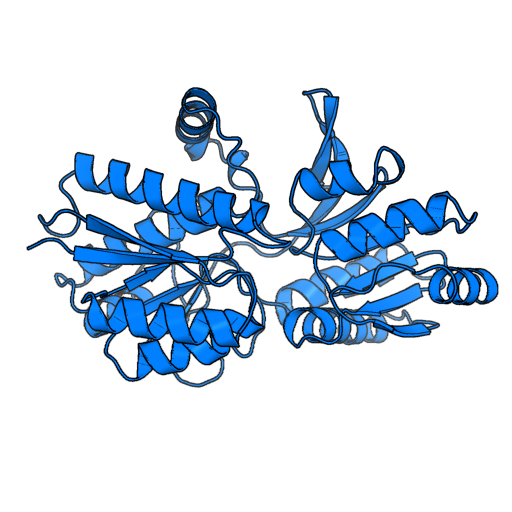39 8.64 103 ASN A CA 1
ATOM 718 C C . ASN A 1 103 ? -23.280 9.766 -14.198 1.00 9.05 103 ASN A C 1
ATOM 719 O O . ASN A 1 103 ? -22.071 9.549 -14.256 1.00 7.28 103 ASN A O 1
ATOM 728 N N . PRO A 1 104 ? -24.083 9.143 -13.306 1.00 7.95 104 PRO A N 1
ATOM 729 C CA . PRO A 1 104 ? -23.486 8.218 -12.327 1.00 8.09 104 PRO A CA 1
ATOM 730 C C . PRO A 1 104 ? -22.619 7.105 -12.928 1.00 8.18 104 PRO A C 1
ATOM 731 O O . PRO A 1 104 ? -21.607 6.701 -12.339 1.00 8.91 104 PRO A O 1
ATOM 735 N N . VAL A 1 105 ? -22.995 6.615 -14.098 1.00 8.41 105 VAL A N 1
ATOM 736 C CA . VAL A 1 105 ? -22.269 5.509 -14.716 1.00 9.36 105 VAL A CA 1
ATOM 737 C C . VAL A 1 105 ? -20.762 5.773 -14.829 1.00 8.34 105 VAL A C 1
ATOM 738 O O . VAL A 1 105 ? -19.956 4.849 -14.749 1.00 9.46 105 VAL A O 1
ATOM 742 N N . PHE A 1 106 ? -20.384 7.036 -15.012 1.00 7.44 106 PHE A N 1
ATOM 743 C CA . PHE A 1 106 ? -18.975 7.377 -15.206 1.00 8.16 106 PHE A CA 1
ATOM 744 C C . PHE A 1 106 ? -18.059 6.817 -14.109 1.00 8.01 106 PHE A C 1
ATOM 745 O O . PHE A 1 106 ? -16.932 6.415 -14.406 1.00 8.66 106 PHE A O 1
ATOM 753 N N . THR A 1 107 ? -18.530 6.785 -12.861 1.00 7.51 107 THR A N 1
ATOM 754 C CA A THR A 1 107 ? -17.708 6.296 -11.745 0.92 8.49 107 THR A CA 1
ATOM 755 C CA B THR A 1 107 ? -17.727 6.331 -11.738 0.08 8.48 107 THR A CA 1
ATOM 756 C C . THR A 1 107 ? -18.238 5.003 -11.131 1.00 9.12 107 THR A C 1
ATOM 757 O O . THR A 1 107 ? -17.780 4.579 -10.067 1.00 10.41 107 THR A O 1
ATOM 764 N N . GLU A 1 108 ? -19.178 4.354 -11.816 1.00 9.85 108 GLU A N 1
ATOM 765 C CA . GLU A 1 108 ? -19.820 3.137 -11.296 1.00 9.26 108 GLU A CA 1
ATOM 766 C C . GLU A 1 108 ? -19.464 1.875 -12.078 1.00 12.60 108 GLU A C 1
ATOM 767 O O . GLU A 1 108 ? -20.228 0.902 -12.058 1.00 16.12 108 GLU A O 1
ATOM 773 N N . ARG A 1 109 ? -18.328 1.891 -12.773 1.00 8.86 109 ARG A N 1
ATOM 774 C CA . ARG A 1 109 ? -17.908 0.752 -13.597 1.00 9.95 109 ARG A CA 1
ATOM 775 C C . ARG A 1 109 ? -16.664 0.026 -13.066 1.00 10.50 109 ARG A C 1
ATOM 776 O O . ARG A 1 109 ? -16.199 -0.929 -13.678 1.00 11.64 109 ARG A O 1
ATOM 784 N N . GLY A 1 110 ? -16.138 0.453 -11.928 1.00 9.14 110 GLY A N 1
ATOM 785 C CA . GLY A 1 110 ? -14.975 -0.206 -11.352 1.00 10.96 110 GLY A CA 1
ATOM 786 C C . GLY A 1 110 ? -13.679 0.074 -12.097 1.00 10.85 110 GLY A C 1
ATOM 787 O O . GLY A 1 110 ? -12.719 -0.700 -12.031 1.00 11.69 110 GLY A O 1
ATOM 788 N N . LEU A 1 111 ? -13.639 1.192 -12.817 1.00 9.46 111 LEU A N 1
ATOM 789 C CA . LEU A 1 111 ? -12.423 1.590 -13.514 1.00 9.21 111 LEU A CA 1
ATOM 790 C C . LEU A 1 111 ? -11.475 2.313 -12.565 1.00 8.32 111 LEU A C 1
ATOM 791 O O . LEU A 1 111 ? -11.905 3.157 -11.775 1.00 10.30 111 LEU A O 1
ATOM 796 N N . TRP A 1 112 ? -10.192 1.988 -12.653 1.00 7.63 112 TRP A N 1
ATOM 797 C CA . TRP A 1 112 ? -9.181 2.565 -11.769 1.00 8.35 112 TRP A CA 1
ATOM 798 C C . TRP A 1 112 ? -8.956 4.056 -12.000 1.00 7.96 112 TRP A C 1
ATOM 799 O O . TRP A 1 112 ? -8.414 4.738 -11.134 1.00 8.83 112 TRP A O 1
ATOM 810 N N . ASN A 1 113 ? -9.352 4.551 -13.168 1.00 7.21 113 ASN A N 1
ATOM 811 C CA . ASN A 1 113 ? -8.849 5.825 -13.673 1.00 7.25 113 ASN A CA 1
ATOM 812 C C . ASN A 1 113 ? -9.829 6.986 -13.672 1.00 6.57 113 ASN A C 1
ATOM 813 O O . ASN A 1 113 ? -9.453 8.090 -14.054 1.00 8.07 113 ASN A O 1
ATOM 818 N N . THR A 1 114 ? -11.072 6.756 -13.265 1.00 7.30 114 THR A N 1
ATOM 819 C CA . THR A 1 114 ? -12.111 7.776 -13.408 1.00 7.52 114 THR A CA 1
ATOM 820 C C . THR A 1 114 ? -12.342 8.589 -12.129 1.00 7.14 114 THR A C 1
ATOM 821 O O . THR A 1 114 ? -12.602 8.036 -11.057 1.00 8.67 114 THR A O 1
ATOM 825 N N . PHE A 1 115 ? -12.282 9.907 -12.277 1.00 6.56 115 PHE A N 1
ATOM 826 C CA . PHE A 1 115 ? -12.478 10.858 -11.187 1.00 6.29 115 PHE A CA 1
ATOM 827 C C . PHE A 1 115 ? -13.295 12.033 -11.688 1.00 6.60 115 PHE A C 1
ATOM 828 O O . PHE A 1 115 ? -13.382 12.268 -12.894 1.00 6.65 115 PHE A O 1
ATOM 836 N N . ARG A 1 116 ? -13.888 12.777 -10.761 1.00 6.36 116 ARG A N 1
ATOM 837 C CA . ARG A 1 116 ? -14.534 14.043 -11.115 1.00 6.34 116 ARG A CA 1
ATOM 838 C C . ARG A 1 116 ? -14.227 15.130 -10.112 1.00 6.51 116 ARG A C 1
ATOM 839 O O . ARG A 1 116 ? -13.902 14.849 -8.957 1.00 7.55 116 ARG A O 1
ATOM 847 N N . THR A 1 117 ? -14.357 16.379 -10.547 1.00 6.54 117 THR A N 1
ATOM 848 C CA . THR A 1 117 ? -14.458 17.488 -9.590 1.00 7.09 117 THR A CA 1
ATOM 849 C C . THR A 1 117 ? -15.896 17.984 -9.419 1.00 8.43 117 THR A C 1
ATOM 850 O O . THR A 1 117 ? -16.148 18.819 -8.557 1.00 7.83 117 THR A O 1
ATOM 854 N N . CYS A 1 118 ? -16.819 17.485 -10.245 1.00 7.38 118 CYS A N 1
ATOM 855 C CA . CYS A 1 118 ? -18.239 17.849 -10.177 1.00 6.61 118 CYS A CA 1
ATOM 856 C C . CYS A 1 118 ? -19.045 16.754 -9.481 1.00 6.80 118 CYS A C 1
ATOM 857 O O . CYS A 1 118 ? -18.527 15.675 -9.202 1.00 7.87 118 CYS A O 1
ATOM 860 N N . GLY A 1 119 ? -20.315 17.047 -9.203 1.00 8.32 119 GLY A N 1
ATOM 861 C CA . GLY A 1 119 ? -21.232 16.093 -8.604 1.00 6.99 119 GLY A CA 1
ATOM 862 C C . GLY A 1 119 ? -21.790 15.118 -9.618 1.00 7.91 119 GLY A C 1
ATOM 863 O O . GLY A 1 119 ? -21.282 15.000 -10.743 1.00 8.76 119 GLY A O 1
ATOM 864 N N . ARG A 1 120 ? -22.841 14.414 -9.216 1.00 8.59 120 ARG A N 1
ATOM 865 C CA . ARG A 1 120 ? -23.450 13.401 -10.065 1.00 8.07 120 ARG A CA 1
ATOM 866 C C . ARG A 1 120 ? -24.957 13.492 -9.998 1.00 8.28 120 ARG A C 1
ATOM 867 O O . ARG A 1 120 ? -25.507 14.083 -9.074 1.00 10.64 120 ARG A O 1
ATOM 875 N N . ASP A 1 121 ? -25.618 12.930 -10.998 1.00 8.18 121 ASP A N 1
ATOM 876 C CA . ASP A 1 121 ? -27.028 13.250 -11.228 1.00 11.04 121 ASP A CA 1
ATOM 877 C C . ASP A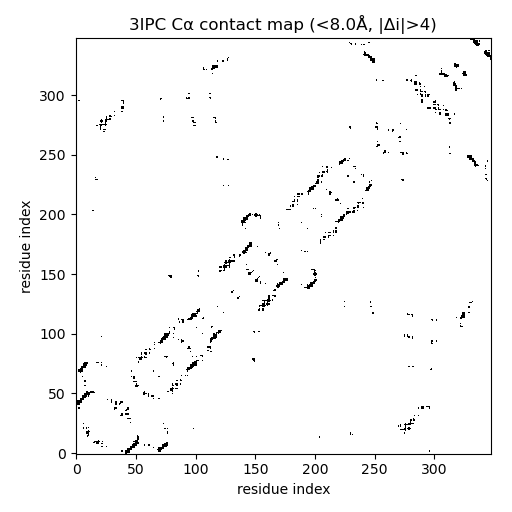 1 121 ? -28.036 12.590 -10.282 1.00 12.16 121 ASP A C 1
ATOM 878 O O . ASP A 1 121 ? -29.176 13.041 -10.192 1.00 11.95 121 ASP A O 1
ATOM 883 N N . ASP A 1 122 ? -27.630 11.546 -9.565 1.00 10.96 122 ASP A N 1
ATOM 884 C CA . ASP A 1 122 ? -28.486 11.078 -8.478 1.00 13.10 122 ASP A CA 1
ATOM 885 C C . ASP A 1 122 ? -28.546 12.120 -7.352 1.00 14.07 122 ASP A C 1
ATOM 886 O O . ASP A 1 122 ? -29.613 12.359 -6.780 1.00 16.06 122 ASP A O 1
ATOM 891 N N . GLN A 1 123 ? -27.421 12.773 -7.072 1.00 11.07 123 GLN A N 1
ATOM 892 C CA . GLN A 1 123 ? -27.408 13.896 -6.131 1.00 12.44 123 GLN A CA 1
ATOM 893 C C . GLN A 1 123 ? -28.241 15.051 -6.690 1.00 10.79 123 GLN A C 1
ATOM 894 O O . GLN A 1 123 ? -29.122 15.601 -6.021 1.00 13.45 123 GLN A O 1
ATOM 900 N N . GLN A 1 124 ? -27.967 15.418 -7.933 1.00 10.29 124 GLN A N 1
ATOM 901 C CA . GLN A 1 124 ? -28.606 16.570 -8.539 1.00 11.56 124 GLN A CA 1
ATOM 902 C C . GLN A 1 124 ? -30.121 16.414 -8.656 1.00 12.24 124 GLN A C 1
ATOM 903 O O . GLN A 1 124 ? -30.866 17.342 -8.335 1.00 11.66 124 GLN A O 1
ATOM 909 N N . GLY A 1 125 ? -30.561 15.252 -9.129 1.00 10.11 125 GLY A N 1
ATOM 910 C CA . GLY A 1 125 ? -31.977 14.968 -9.266 1.00 12.48 125 GLY A CA 1
ATOM 911 C C . GLY A 1 125 ? -32.691 14.910 -7.930 1.00 14.15 125 GLY A C 1
ATOM 912 O O . GLY A 1 125 ? -33.865 15.265 -7.844 1.00 13.14 125 GLY A O 1
ATOM 913 N N . GLY A 1 126 ? -31.998 14.482 -6.881 1.00 12.85 126 GLY A N 1
ATOM 914 C CA . GLY A 1 126 ? -32.609 14.451 -5.560 1.00 14.23 126 GLY A CA 1
ATOM 915 C C . GLY A 1 126 ? -32.938 15.857 -5.098 1.00 13.44 126 GLY A C 1
ATOM 916 O O . GLY A 1 126 ? -34.023 16.120 -4.564 1.00 16.41 126 GLY A O 1
ATOM 917 N N . ILE A 1 127 ? -32.003 16.777 -5.308 1.00 11.61 127 ILE A N 1
ATOM 918 C CA . ILE A 1 127 ? -32.217 18.173 -4.950 1.00 11.08 127 ILE A CA 1
ATOM 919 C C . ILE A 1 127 ? -33.336 18.788 -5.793 1.00 13.04 127 ILE A C 1
ATOM 920 O O . ILE A 1 127 ? -34.232 19.454 -5.267 1.00 14.80 127 ILE A O 1
ATOM 925 N N . ALA A 1 128 ? -33.300 18.549 -7.100 1.00 12.49 128 ALA A N 1
ATOM 926 C CA . ALA A 1 128 ? -34.302 19.116 -8.000 1.00 12.81 128 ALA A CA 1
ATOM 927 C C . ALA A 1 128 ? -35.713 18.601 -7.730 1.00 12.52 128 ALA A C 1
ATOM 928 O O . ALA A 1 128 ? -36.665 19.381 -7.698 1.00 12.88 128 ALA A O 1
ATOM 930 N N . GLY A 1 129 ? -35.854 17.291 -7.560 1.00 12.61 129 GLY A N 1
ATOM 931 C CA . GLY A 1 129 ? -37.160 16.700 -7.331 1.00 15.84 129 GLY A CA 1
ATOM 932 C C . GLY A 1 129 ? -37.776 17.191 -6.036 1.00 14.15 129 GLY A C 1
ATOM 933 O O . GLY A 1 129 ? -38.979 17.467 -5.974 1.00 14.33 129 GLY A O 1
ATOM 934 N N . LYS A 1 130 ? -36.958 17.301 -4.997 1.00 15.18 130 LYS A N 1
ATOM 935 C CA . LYS A 1 130 ? -37.431 17.802 -3.715 1.00 16.70 130 LYS A CA 1
ATOM 936 C C . LYS A 1 130 ? -37.867 19.258 -3.847 1.00 16.58 130 LYS A C 1
ATOM 937 O O . LYS A 1 130 ? -38.882 19.670 -3.271 1.00 16.52 130 LYS A O 1
ATOM 943 N N . TYR A 1 131 ? -37.106 20.041 -4.609 1.00 14.04 131 TYR A N 1
ATOM 944 C CA . TYR A 1 131 ? -37.443 21.444 -4.835 1.00 14.56 131 TYR A CA 1
ATOM 945 C C . TYR A 1 131 ? -38.811 21.590 -5.507 1.00 14.98 131 TYR A C 1
ATOM 946 O O . TYR A 1 131 ? -39.611 22.453 -5.132 1.00 16.95 131 TYR A O 1
ATOM 955 N N . LEU A 1 132 ? -39.077 20.753 -6.503 1.00 14.94 132 LEU A N 1
ATOM 956 C CA . LEU A 1 132 ? -40.357 20.799 -7.200 1.00 16.23 132 LEU A CA 1
ATOM 957 C C . LEU A 1 132 ? -41.500 20.576 -6.222 1.00 18.64 132 LEU A C 1
ATOM 958 O O . LEU A 1 132 ? -42.499 21.288 -6.255 1.00 19.06 132 LEU A O 1
ATOM 963 N N . ALA A 1 133 ? -41.347 19.591 -5.346 1.00 18.03 133 ALA A N 1
ATOM 964 C CA . ALA A 1 133 ? -42.394 19.269 -4.380 1.00 19.58 133 ALA A CA 1
ATOM 965 C C . ALA A 1 133 ? -42.536 20.353 -3.313 1.00 21.40 133 ALA A C 1
ATOM 966 O O . ALA A 1 133 ? -43.643 20.661 -2.870 1.00 25.44 133 ALA A O 1
ATOM 968 N N . ASP A 1 134 ? -41.415 20.935 -2.902 1.00 18.77 134 ASP A N 1
ATOM 969 C CA . ASP A 1 134 ? -41.432 21.977 -1.881 1.00 22.01 134 ASP A CA 1
ATOM 970 C C . ASP A 1 134 ? -42.060 23.284 -2.365 1.00 23.48 134 ASP A C 1
ATOM 971 O O . ASP A 1 134 ? -42.728 23.977 -1.596 1.00 23.90 134 ASP A O 1
ATOM 976 N N . HIS A 1 135 ? -41.846 23.628 -3.633 1.00 20.36 135 HIS A N 1
ATOM 977 C CA . HIS A 1 135 ? -42.262 24.939 -4.133 1.00 22.14 135 HIS A CA 1
ATOM 978 C C . HIS A 1 135 ? -43.394 24.910 -5.156 1.00 21.46 135 HIS A C 1
ATOM 979 O O . HIS A 1 135 ? -44.049 25.926 -5.386 1.00 27.03 135 HIS A O 1
ATOM 986 N N . PHE A 1 136 ? -43.619 23.759 -5.776 1.00 21.13 136 PHE A N 1
ATOM 987 C CA . PHE A 1 136 ? -44.620 23.657 -6.829 1.00 19.68 136 PHE A CA 1
ATOM 988 C C . PHE A 1 136 ? -45.499 22.432 -6.612 1.00 24.19 136 PHE A C 1
ATOM 989 O O . PHE A 1 136 ? -45.854 21.735 -7.559 1.00 20.84 136 PHE A O 1
ATOM 997 N N . LYS A 1 137 ? -45.857 22.188 -5.355 1.00 23.52 137 LYS A N 1
ATOM 998 C CA . LYS A 1 137 ? -46.568 20.968 -4.979 1.00 27.33 137 LYS A CA 1
ATOM 999 C C . LYS A 1 137 ? -47.805 20.691 -5.829 1.00 23.03 137 LYS A C 1
ATOM 1000 O O . LYS A 1 137 ? -48.092 19.541 -6.150 1.00 26.07 137 LYS A O 1
ATOM 1006 N N . ASP A 1 138 ? -48.534 21.742 -6.191 1.00 26.90 138 ASP A N 1
ATOM 1007 C CA . ASP A 1 138 ? -49.805 21.576 -6.893 1.00 28.64 138 ASP A CA 1
ATOM 1008 C C . ASP A 1 138 ? -49.723 21.851 -8.393 1.00 28.25 138 ASP A C 1
ATOM 1009 O O . ASP A 1 138 ? -50.729 21.782 -9.099 1.00 27.81 138 ASP A O 1
ATOM 1014 N N . ALA A 1 139 ? -48.526 22.151 -8.880 1.00 23.78 139 ALA A N 1
ATOM 1015 C CA . ALA A 1 139 ? -48.351 22.498 -10.288 1.00 20.77 139 ALA A CA 1
ATOM 1016 C C . ALA A 1 139 ? -48.478 21.292 -11.212 1.00 17.68 139 ALA A C 1
ATOM 1017 O O . ALA A 1 139 ? -48.204 20.157 -10.819 1.00 19.47 139 ALA A O 1
ATOM 1019 N N . LYS A 1 140 ? -48.904 21.549 -12.445 1.00 16.34 140 LYS A N 1
ATOM 1020 C CA . LYS A 1 140 ? -48.847 20.540 -13.489 1.00 15.65 140 LYS A CA 1
ATOM 1021 C C . LYS A 1 140 ? -47.471 20.615 -14.149 1.00 14.97 140 LYS A C 1
ATOM 1022 O O . LYS A 1 140 ? -47.104 21.630 -14.758 1.00 14.67 140 LYS A O 1
ATOM 1028 N N . VAL A 1 141 ? -46.712 19.534 -14.000 1.00 15.32 141 VAL A N 1
ATOM 1029 C CA . VAL A 1 141 ? -45.313 19.493 -14.409 1.00 12.30 141 VAL A CA 1
ATOM 1030 C C . VAL A 1 141 ? -45.121 18.609 -15.632 1.00 13.58 141 VAL A C 1
ATOM 1031 O O . VAL A 1 141 ? -45.636 17.496 -15.693 1.00 14.25 141 VAL A O 1
ATOM 1035 N N . ALA A 1 142 ? -44.381 19.110 -16.615 1.00 11.58 142 ALA A N 1
ATOM 1036 C CA . ALA A 1 142 ? -43.945 18.285 -17.734 1.00 12.22 142 ALA A CA 1
ATOM 1037 C C . ALA A 1 142 ? -42.471 17.973 -17.533 1.00 11.36 142 ALA A C 1
ATOM 1038 O O . ALA A 1 142 ? -41.674 18.876 -17.283 1.00 13.28 142 ALA A O 1
ATOM 1040 N N . ILE A 1 143 ? -42.112 16.701 -17.631 1.00 10.63 143 ILE A N 1
ATOM 1041 C CA . ILE A 1 143 ? -40.708 16.295 -17.594 1.00 10.43 143 ILE A CA 1
ATOM 1042 C C . ILE A 1 143 ? -40.254 15.970 -19.004 1.00 10.92 143 ILE A C 1
ATOM 1043 O O . ILE A 1 143 ? -40.755 15.041 -19.627 1.00 12.28 143 ILE A O 1
ATOM 1048 N N . ILE A 1 144 ? -39.317 16.759 -19.510 1.00 9.87 144 ILE A N 1
ATOM 1049 C CA . ILE A 1 144 ? -38.843 16.623 -20.876 1.00 11.06 144 ILE A CA 1
ATOM 1050 C C . ILE A 1 144 ? -37.344 16.372 -20.831 1.00 9.66 144 ILE A C 1
ATOM 1051 O O . ILE A 1 144 ? -36.636 16.989 -20.033 1.00 10.49 144 ILE A O 1
ATOM 1056 N N . HIS A 1 145 ? -36.857 15.469 -21.672 1.00 9.52 145 HIS A N 1
ATOM 1057 C CA . HIS A 1 145 ? -35.428 15.161 -21.698 1.00 9.40 145 HIS A CA 1
ATOM 1058 C C . HIS A 1 145 ? -34.926 15.041 -23.124 1.00 10.16 145 HIS A C 1
ATOM 1059 O O . HIS A 1 145 ? -35.723 14.956 -24.063 1.00 10.02 145 HIS A O 1
ATOM 1066 N N . ASP A 1 146 ? -33.602 15.030 -23.278 1.00 8.47 146 ASP A N 1
ATOM 1067 C CA . ASP A 1 146 ? -32.979 15.070 -24.596 1.00 9.30 146 ASP A CA 1
ATOM 1068 C C . ASP A 1 146 ? -32.546 13.708 -25.136 1.00 9.75 146 ASP A C 1
ATOM 1069 O O . ASP A 1 146 ? -31.747 13.651 -26.065 1.00 10.39 146 ASP A O 1
ATOM 1074 N N . LYS A 1 147 ? -33.082 12.627 -24.572 1.00 10.11 147 LYS A N 1
ATOM 1075 C CA . LYS A 1 147 ? -32.819 11.274 -25.082 1.00 11.54 147 LYS A CA 1
ATOM 1076 C C . LYS A 1 147 ? -31.336 10.905 -25.098 1.00 15.19 147 LYS A C 1
ATOM 1077 O O . LYS A 1 147 ? -30.904 10.085 -25.905 1.00 22.07 147 LYS A O 1
ATOM 1083 N N . THR A 1 148 ? -30.558 11.514 -24.210 1.00 11.21 148 THR A N 1
ATOM 1084 C CA . THR A 1 148 ? -29.195 11.059 -23.947 1.00 14.68 148 THR A CA 1
ATOM 1085 C C . THR A 1 148 ? -29.138 10.482 -22.524 1.00 14.56 148 THR A C 1
ATOM 1086 O O . THR A 1 148 ? -29.947 10.832 -21.675 1.00 12.39 148 THR A O 1
ATOM 1090 N N . PRO A 1 149 ? -28.210 9.553 -22.259 1.00 17.52 149 PRO A N 1
ATOM 1091 C CA . PRO A 1 149 ? -28.158 9.143 -20.852 1.00 18.29 149 PRO A CA 1
ATOM 1092 C C . PRO A 1 149 ? -27.912 10.280 -19.841 1.00 14.07 149 PRO A C 1
ATOM 1093 O O . PRO A 1 149 ? -28.442 10.160 -18.747 1.00 14.20 149 PRO A O 1
ATOM 1097 N N . TYR A 1 150 ? -27.179 11.338 -20.180 1.00 12.46 150 TYR A N 1
ATOM 1098 C CA . TYR A 1 150 ? -27.124 12.497 -19.276 1.00 11.17 150 TYR A CA 1
ATOM 1099 C C . TYR A 1 150 ? -28.517 13.084 -19.033 1.00 9.25 150 TYR A C 1
ATOM 1100 O O . TYR A 1 150 ? -28.986 13.161 -17.899 1.00 10.26 150 TYR A O 1
ATOM 1109 N N . GLY A 1 151 ? -29.174 13.501 -20.110 1.00 8.38 151 GLY A N 1
ATOM 1110 C CA . GLY A 1 151 ? -30.419 14.240 -19.997 1.00 8.98 151 GLY A CA 1
ATOM 1111 C C . GLY A 1 151 ? -31.555 13.392 -19.461 1.00 8.83 151 GLY A C 1
ATOM 1112 O O . GLY A 1 151 ? -32.264 13.794 -18.531 1.00 9.15 151 GLY A O 1
ATOM 1113 N N . GLN A 1 152 ? -31.735 12.207 -20.045 1.00 10.51 152 GLN A N 1
ATOM 1114 C CA . GLN A 1 152 ? -32.781 11.317 -19.563 1.00 12.68 152 GLN A CA 1
ATOM 1115 C C . GLN A 1 152 ? -32.453 10.814 -18.156 1.00 11.54 152 GLN A C 1
ATOM 1116 O O . GLN A 1 152 ? -33.346 10.646 -17.338 1.00 12.61 152 GLN A O 1
ATOM 1122 N N . GLY A 1 153 ? -31.171 10.594 -17.878 1.00 12.20 153 GLY A N 1
ATOM 1123 C CA . GLY A 1 153 ? -30.749 10.164 -16.555 1.00 12.10 153 GLY A CA 1
ATOM 1124 C C . GLY A 1 153 ? -31.099 11.192 -15.499 1.00 10.60 153 GLY A C 1
ATOM 1125 O O . GLY A 1 153 ? -31.645 10.861 -14.440 1.00 13.50 153 GLY A O 1
ATOM 1126 N N . LEU A 1 154 ? -30.805 12.455 -15.785 1.00 10.61 154 LEU A N 1
ATOM 1127 C CA . LEU A 1 154 ? -31.120 13.528 -14.856 1.00 10.04 154 LEU A CA 1
ATOM 1128 C C . LEU A 1 154 ? -32.635 13.665 -14.694 1.00 9.78 154 LEU A C 1
ATOM 1129 O O . LEU A 1 154 ? -33.145 13.769 -13.581 1.00 10.81 154 LEU A O 1
ATOM 1134 N N . ALA A 1 155 ? -33.359 13.653 -15.809 1.00 9.70 155 ALA A N 1
ATOM 1135 C CA . ALA A 1 155 ? -34.817 13.707 -15.751 1.00 10.59 155 ALA A CA 1
ATOM 1136 C C . ALA A 1 155 ? -35.397 12.558 -14.916 1.00 10.81 155 ALA A C 1
ATOM 1137 O O . ALA A 1 155 ? -36.336 12.750 -14.150 1.00 11.86 155 ALA A O 1
ATOM 1139 N N . ASP A 1 156 ? -34.828 11.367 -15.068 1.00 12.17 156 ASP A N 1
ATOM 1140 C CA . ASP A 1 156 ? -35.330 10.206 -14.341 1.00 13.31 156 ASP A CA 1
ATOM 1141 C C . ASP A 1 156 ? -35.040 10.275 -12.846 1.00 13.09 156 ASP A C 1
ATOM 1142 O O . ASP A 1 156 ? -35.862 9.844 -12.033 1.00 14.02 156 ASP A O 1
ATOM 1147 N N . GLU A 1 157 ? -33.879 10.807 -12.475 1.00 11.81 157 GLU A N 1
ATOM 1148 C CA . GLU A 1 157 ? -33.563 10.981 -11.064 1.00 11.88 157 GLU A CA 1
ATOM 1149 C C . GLU A 1 157 ? -34.477 12.027 -10.440 1.00 14.62 157 GLU A C 1
ATOM 1150 O O . GLU A 1 157 ? -34.988 11.847 -9.333 1.00 15.23 157 GLU A O 1
ATOM 1156 N N . THR A 1 158 ? -34.685 13.127 -11.154 1.00 11.82 158 THR A N 1
ATOM 1157 C CA . THR A 1 158 ? -35.580 14.169 -10.689 1.00 10.73 158 THR A CA 1
ATOM 1158 C C . THR A 1 158 ? -37.003 13.629 -10.556 1.00 13.51 158 THR A C 1
ATOM 1159 O O . THR A 1 158 ? -37.681 13.906 -9.566 1.00 13.55 158 THR A O 1
ATOM 1163 N N . LYS A 1 159 ? -37.446 12.856 -11.546 1.00 12.76 159 LYS A N 1
ATOM 1164 C CA . LYS A 1 159 ? -38.774 12.242 -11.516 1.00 13.02 159 LYS A CA 1
ATOM 1165 C C . LYS A 1 159 ? -38.943 11.374 -10.271 1.00 16.21 159 LYS A C 1
ATOM 1166 O O . LYS A 1 159 ? -39.931 11.497 -9.553 1.00 16.74 159 LYS A O 1
ATOM 1172 N N . LYS A 1 160 ? -37.972 10.506 -10.016 1.00 14.58 160 LYS A N 1
ATOM 1173 C CA . LYS A 1 160 ? -38.025 9.619 -8.855 1.00 15.79 160 LYS A CA 1
ATOM 1174 C C . LYS A 1 160 ? -38.211 10.414 -7.565 1.00 16.13 160 LYS A C 1
ATOM 1175 O O . LYS A 1 160 ? -39.078 10.095 -6.734 1.00 15.61 160 LYS A O 1
ATOM 1181 N N . ALA A 1 161 ? -37.409 11.461 -7.403 1.00 14.57 161 ALA A N 1
ATOM 1182 C CA . ALA A 1 161 ? -37.431 12.265 -6.190 1.00 14.19 161 ALA A CA 1
ATOM 1183 C C . ALA A 1 161 ? -38.712 13.081 -6.079 1.00 16.98 161 ALA A C 1
ATOM 1184 O O . ALA A 1 161 ? -39.287 13.208 -4.997 1.00 17.01 161 ALA A O 1
ATOM 1186 N N . ALA A 1 162 ? -39.156 13.643 -7.197 1.00 14.84 162 ALA A N 1
ATOM 1187 C CA . ALA A 1 162 ? -40.385 14.422 -7.203 1.00 15.41 162 ALA A CA 1
ATOM 1188 C C . ALA A 1 162 ? -41.577 13.539 -6.867 1.00 15.51 162 ALA A C 1
ATOM 1189 O O . ALA A 1 162 ? -42.411 13.909 -6.039 1.00 17.01 162 ALA A O 1
ATOM 1191 N N . ASN A 1 163 ? -41.659 12.383 -7.518 1.00 13.76 163 ASN A N 1
ATOM 1192 C CA . ASN A 1 163 ? -42.749 11.441 -7.260 1.00 15.70 163 ASN A CA 1
ATOM 1193 C C . ASN A 1 163 ? -42.814 11.040 -5.789 1.00 18.86 163 ASN A C 1
ATOM 1194 O O . ASN A 1 163 ? -43.895 11.001 -5.198 1.00 21.05 163 ASN A O 1
ATOM 1199 N N . ALA A 1 164 ? -41.657 10.746 -5.200 1.00 16.60 164 ALA A N 1
ATOM 1200 C CA . ALA A 1 164 ? -41.607 10.335 -3.796 1.00 19.03 164 ALA A CA 1
ATOM 1201 C C . ALA A 1 164 ? -42.070 11.449 -2.860 1.00 22.19 164 ALA A C 1
ATOM 1202 O O . ALA A 1 164 ? -42.611 11.189 -1.781 1.00 23.40 164 ALA A O 1
ATOM 1204 N N . ALA A 1 165 ? -41.859 12.693 -3.277 1.00 18.66 165 ALA A N 1
ATOM 1205 C CA . ALA A 1 165 ? -42.230 13.844 -2.471 1.00 20.57 165 ALA A CA 1
ATOM 1206 C C . ALA A 1 165 ? -43.632 14.365 -2.803 1.00 15.69 165 ALA A C 1
ATOM 1207 O O . ALA A 1 165 ? -44.050 15.402 -2.292 1.00 22.38 165 ALA A O 1
ATOM 1209 N N . GLY A 1 166 ? -44.352 13.648 -3.657 1.00 18.23 166 GLY A N 1
ATOM 1210 C CA . GLY A 1 166 ? -45.764 13.924 -3.866 1.00 19.21 166 GLY A CA 1
ATOM 1211 C C . GLY A 1 166 ? -46.142 14.649 -5.146 1.00 20.85 166 GLY A C 1
ATOM 1212 O O . GLY A 1 166 ? -47.289 15.065 -5.305 1.00 21.17 166 GLY A O 1
ATOM 1213 N N . VAL A 1 167 ? -45.193 14.800 -6.064 1.00 18.98 167 VAL A N 1
ATOM 1214 C CA . VAL A 1 167 ? -45.492 15.430 -7.344 1.00 19.25 167 VAL A CA 1
ATOM 1215 C C . VAL A 1 167 ? -45.510 14.406 -8.471 1.00 18.49 167 VAL A C 1
ATOM 1216 O O . VAL A 1 167 ? -44.504 13.754 -8.749 1.00 18.37 167 VAL A O 1
ATOM 1220 N N . THR A 1 168 ? -46.666 14.257 -9.109 1.00 16.22 168 THR A N 1
ATOM 1221 C CA . THR A 1 168 ? -46.805 13.364 -10.250 1.00 18.11 168 THR A CA 1
ATOM 1222 C C . THR A 1 168 ? -46.900 14.195 -11.526 1.00 20.12 168 THR A C 1
ATOM 1223 O O . THR A 1 168 ? -47.823 14.992 -11.689 1.00 18.58 168 THR A O 1
ATOM 1227 N N . GLU A 1 169 ? -45.937 14.014 -12.422 1.00 16.13 169 GLU A N 1
ATOM 1228 C CA . GLU A 1 169 ? -45.879 14.799 -13.652 1.00 15.93 169 GLU A CA 1
ATOM 1229 C C . GLU A 1 169 ? -47.066 14.466 -14.555 1.00 17.13 169 GLU A C 1
ATOM 1230 O O . GLU A 1 169 ? -47.598 13.357 -14.505 1.00 18.15 169 GLU A O 1
ATOM 1236 N N . VAL A 1 170 ? -47.492 15.426 -15.370 1.00 14.59 170 VAL A N 1
ATOM 1237 C CA . VAL A 1 170 ? -48.592 15.180 -16.300 1.00 15.65 170 VAL A CA 1
ATOM 1238 C C . VAL A 1 170 ? -48.089 14.750 -17.674 1.00 16.83 170 VAL A C 1
ATOM 1239 O O . VAL A 1 170 ? -48.848 14.217 -18.484 1.00 18.80 170 VAL A O 1
ATOM 1243 N N . MET A 1 171 ? -46.805 14.986 -17.935 1.00 15.69 171 MET A N 1
ATOM 1244 C CA . MET A 1 171 ? -46.187 14.593 -19.194 1.00 16.37 171 MET A CA 1
ATOM 1245 C C . MET A 1 171 ? -44.768 14.128 -18.933 1.00 12.24 171 MET A C 1
ATOM 1246 O O . MET A 1 171 ? -44.100 14.656 -18.053 1.00 12.49 171 MET A O 1
ATOM 1251 N N . TYR A 1 172 ? -44.331 13.138 -19.698 1.00 13.31 172 TYR A N 1
ATOM 1252 C CA . TYR A 1 172 ? -42.939 12.699 -19.721 1.00 14.70 172 TYR A CA 1
ATOM 1253 C C . TYR A 1 172 ? -42.593 12.426 -21.184 1.00 18.87 172 TYR A C 1
ATOM 1254 O O . TYR A 1 172 ? -43.196 11.557 -21.819 1.00 17.21 172 TYR A O 1
ATOM 1263 N N . GLU A 1 173 ? -41.650 13.191 -21.731 1.00 14.54 173 GLU A N 1
ATOM 1264 C CA . GLU A 1 173 ? -41.407 13.205 -23.172 1.00 16.76 173 GLU A CA 1
ATOM 1265 C C . GLU A 1 173 ? -39.929 13.348 -23.465 1.00 14.40 173 GLU A C 1
ATOM 1266 O O . GLU A 1 173 ? -39.227 14.062 -22.757 1.00 14.42 173 GLU A O 1
ATOM 1272 N N . GLY A 1 174 ? -39.467 12.688 -24.522 1.00 13.22 174 GLY A N 1
ATOM 1273 C CA . GLY A 1 174 ? -38.117 12.882 -25.014 1.00 12.35 174 GLY A CA 1
ATOM 1274 C C . GLY A 1 174 ? -38.084 13.628 -26.337 1.00 14.65 174 GLY A C 1
ATOM 1275 O O . GLY A 1 174 ? -38.980 13.473 -27.169 1.00 15.43 174 GLY A O 1
ATOM 1276 N N . VAL A 1 175 ? -37.060 14.459 -26.521 1.00 11.08 175 VAL A N 1
ATOM 1277 C CA . VAL A 1 175 ? -36.799 15.132 -27.797 1.00 10.76 175 VAL A CA 1
ATOM 1278 C C . VAL A 1 175 ? -35.371 14.835 -28.229 1.00 11.40 175 VAL A C 1
ATOM 1279 O O . VAL A 1 175 ? -34.542 14.439 -27.411 1.00 11.14 175 VAL A O 1
ATOM 1283 N N . ASN A 1 176 ? -35.082 15.022 -29.514 1.00 10.94 176 ASN A N 1
ATOM 1284 C CA . ASN A 1 176 ? -33.755 14.739 -30.037 1.00 11.60 176 ASN A CA 1
ATOM 1285 C C . ASN A 1 176 ? -32.847 15.949 -29.971 1.00 10.88 176 ASN A C 1
ATOM 1286 O O . ASN A 1 176 ? -33.229 17.054 -30.349 1.00 11.49 176 ASN A O 1
ATOM 1291 N N . VAL A 1 177 ? -31.633 15.737 -29.488 1.00 11.30 177 VAL A N 1
ATOM 1292 C CA . VAL A 1 177 ? -30.622 16.770 -29.567 1.00 10.89 177 VAL A CA 1
ATOM 1293 C C . VAL A 1 177 ? -30.503 17.199 -31.024 1.00 14.12 177 VAL A C 1
ATOM 1294 O O . VAL A 1 177 ? -30.442 16.356 -31.921 1.00 12.59 177 VAL A O 1
ATOM 1298 N N . GLY A 1 178 ? -30.506 18.507 -31.264 1.00 11.44 178 GLY A N 1
ATOM 1299 C CA . GLY A 1 178 ? -30.413 19.027 -32.616 1.00 12.65 178 GLY A CA 1
ATOM 1300 C C . GLY A 1 178 ? -31.745 19.424 -33.229 1.00 13.67 178 GLY A C 1
ATOM 1301 O O . GLY A 1 178 ? -31.782 20.172 -34.208 1.00 15.74 178 GLY A O 1
ATOM 1302 N N . ASP A 1 179 ? -32.845 18.925 -32.678 1.00 13.39 179 ASP A N 1
ATOM 1303 C CA . ASP A 1 179 ? -34.158 19.359 -33.142 1.00 15.08 179 ASP A CA 1
ATOM 1304 C C . ASP A 1 179 ? -34.434 20.748 -32.574 1.00 11.77 179 ASP A C 1
ATOM 1305 O O . ASP A 1 179 ? -34.013 21.066 -31.456 1.00 12.76 179 ASP A O 1
ATOM 1310 N N . LYS A 1 180 ? -35.107 21.593 -33.354 1.00 11.51 180 LYS A N 1
ATOM 1311 C CA . LYS A 1 180 ? -35.251 23.002 -32.988 1.00 11.45 180 LYS A CA 1
ATOM 1312 C C . LYS A 1 180 ? -36.668 23.552 -33.048 1.00 12.09 180 LYS A C 1
ATOM 1313 O O . LYS A 1 180 ? -36.920 24.669 -32.602 1.00 14.93 180 LYS A O 1
ATO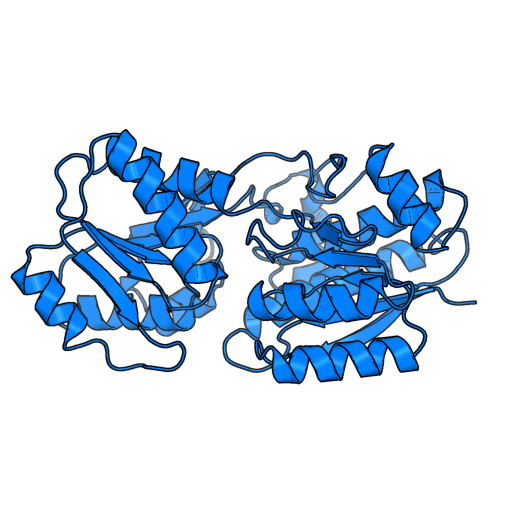M 1319 N N . ASP A 1 181 ? -37.596 22.778 -33.594 1.00 12.90 181 ASP A N 1
ATOM 1320 C CA . ASP A 1 181 ? -38.983 23.216 -33.614 1.00 15.14 181 ASP A CA 1
ATOM 1321 C C . ASP A 1 181 ? -39.764 22.512 -32.510 1.00 14.36 181 ASP A C 1
ATOM 1322 O O . ASP A 1 181 ? -40.044 21.320 -32.606 1.00 16.77 181 ASP A O 1
ATOM 1327 N N . PHE A 1 182 ? -40.100 23.255 -31.459 1.00 12.30 182 PHE A N 1
ATOM 1328 C CA . PHE A 1 182 ? -40.784 22.686 -30.304 1.00 13.77 182 PHE A CA 1
ATOM 1329 C C . PHE A 1 182 ? -42.255 23.074 -30.238 1.00 13.24 182 PHE A C 1
ATOM 1330 O O . PHE A 1 182 ? -42.903 22.876 -29.213 1.00 12.58 182 PHE A O 1
ATOM 1338 N N . SER A 1 183 ? -42.786 23.610 -31.333 1.00 12.59 183 SER A N 1
ATOM 1339 C CA A SER A 1 183 ? -44.156 24.106 -31.340 0.50 13.41 183 SER A CA 1
ATOM 1340 C CA B SER A 1 183 ? -44.163 24.098 -31.370 0.50 13.41 183 SER A CA 1
ATOM 1341 C C . SER A 1 183 ? -45.184 23.042 -30.955 1.00 11.05 183 SER A C 1
ATOM 1342 O O . SER A 1 183 ? -46.083 23.309 -30.163 1.00 12.49 183 SER A O 1
ATOM 1347 N N . ALA A 1 184 ? -45.054 21.840 -31.513 1.00 12.10 184 ALA A N 1
ATOM 1348 C CA . ALA A 1 184 ? -46.025 20.792 -31.209 1.00 14.10 184 ALA A CA 1
ATOM 1349 C C . ALA A 1 184 ? -45.984 20.409 -29.729 1.00 12.82 184 ALA A C 1
ATOM 1350 O O . ALA A 1 184 ? -47.026 20.272 -29.080 1.00 13.67 184 ALA A O 1
ATOM 1352 N N . LEU A 1 185 ? -44.777 20.248 -29.194 1.00 11.82 185 LEU A N 1
ATOM 1353 C CA . LEU A 1 185 ? -44.615 19.892 -27.791 1.00 13.40 185 LEU A CA 1
ATOM 1354 C C . LEU A 1 185 ? -45.152 20.996 -26.898 1.00 10.88 185 LEU A C 1
ATOM 1355 O O . LEU A 1 185 ? -45.823 20.735 -25.903 1.00 11.75 185 LEU A O 1
ATOM 1360 N N . ILE A 1 186 ? -44.838 22.235 -27.253 1.00 11.16 186 ILE A N 1
ATOM 1361 C CA . ILE A 1 186 ? -45.297 23.378 -26.481 1.00 11.61 186 ILE A CA 1
ATOM 1362 C C . ILE A 1 186 ? -46.824 23.447 -26.497 1.00 11.16 186 ILE A C 1
ATOM 1363 O O . ILE A 1 186 ? -47.452 23.684 -25.467 1.00 11.64 186 ILE A O 1
ATOM 1368 N N . SER A 1 187 ? -47.421 23.185 -27.658 1.00 10.85 187 SER A N 1
ATOM 1369 C CA . SER A 1 187 ? -48.882 23.166 -27.759 1.00 12.76 187 SER A CA 1
ATOM 1370 C C . SER A 1 187 ? -49.480 22.053 -26.898 1.00 14.29 187 SER A C 1
ATOM 1371 O O . SER A 1 187 ? -50.510 22.246 -26.251 1.00 14.97 187 SER A O 1
ATOM 1374 N N . LYS A 1 188 ? -48.825 20.894 -26.881 1.00 12.35 188 LYS A N 1
ATOM 1375 C CA . LYS A 1 188 ? -49.273 19.778 -26.051 1.00 13.50 188 LYS A CA 1
ATOM 1376 C C . LYS A 1 188 ? -49.205 20.148 -24.570 1.00 14.83 188 LYS A C 1
ATOM 1377 O O . LYS A 1 188 ? -50.109 19.842 -23.794 1.00 15.72 188 LYS A O 1
ATOM 1383 N N . MET A 1 189 ? -48.128 20.816 -24.172 1.00 12.13 189 MET A N 1
ATOM 1384 C CA . MET A 1 189 ? -47.995 21.249 -22.788 1.00 13.20 189 MET A CA 1
ATOM 1385 C C . MET A 1 189 ? -49.055 22.285 -22.409 1.00 14.08 189 MET A C 1
ATOM 1386 O O . MET A 1 189 ? -49.604 22.243 -21.313 1.00 14.18 189 MET A O 1
ATOM 1391 N N . LYS A 1 190 ? -49.334 23.212 -23.316 1.00 14.70 190 LYS A N 1
ATOM 1392 C CA . LYS A 1 190 ? -50.338 24.238 -23.056 1.00 17.08 190 LYS A CA 1
ATOM 1393 C C . LYS A 1 190 ? -51.717 23.595 -22.886 1.00 18.08 190 LYS A C 1
ATOM 1394 O O . LYS A 1 190 ? -52.468 23.937 -21.967 1.00 18.59 190 LYS A O 1
ATOM 1400 N N . GLU A 1 191 ? -52.035 22.654 -23.768 1.00 15.68 191 GLU A N 1
ATOM 1401 C CA . GLU A 1 191 ? -53.280 21.893 -23.677 1.00 21.12 191 GLU A CA 1
ATOM 1402 C C . GLU A 1 191 ? -53.425 21.215 -22.324 1.00 21.66 191 GLU A C 1
ATOM 1403 O O . GLU A 1 191 ? -54.521 21.145 -21.761 1.00 23.29 191 GLU A O 1
ATOM 1409 N N . ALA A 1 192 ? -52.311 20.701 -21.814 1.00 16.86 192 ALA A N 1
ATOM 1410 C CA . ALA A 1 192 ? -52.300 19.932 -20.580 1.00 15.43 192 ALA A CA 1
ATOM 1411 C C . ALA A 1 192 ? -52.252 20.811 -19.328 1.00 18.64 192 ALA A C 1
ATOM 1412 O O . ALA A 1 192 ? -52.264 20.307 -18.204 1.00 21.37 192 ALA A O 1
ATOM 1414 N N . GLY A 1 193 ? -52.187 22.123 -19.529 1.00 16.49 193 GLY A N 1
ATOM 1415 C CA . GLY A 1 193 ? -52.172 23.068 -18.426 1.00 17.41 193 GLY A CA 1
ATOM 1416 C C . GLY A 1 193 ? -50.851 23.142 -17.683 1.00 16.61 193 GLY A C 1
ATOM 1417 O O . GLY A 1 193 ? -50.802 23.570 -16.530 1.00 15.50 193 GLY A O 1
ATOM 1418 N N . VAL A 1 194 ? -49.775 22.734 -18.356 1.00 14.69 194 VAL A N 1
ATOM 1419 C CA . VAL A 1 194 ? -48.442 22.725 -17.761 1.00 14.46 194 VAL A CA 1
ATOM 1420 C C . VAL A 1 194 ? -47.997 24.122 -17.339 1.00 12.69 194 VAL A C 1
ATOM 1421 O O . VAL A 1 194 ? -48.124 25.083 -18.106 1.00 14.51 194 VAL A O 1
ATOM 1425 N N . SER A 1 195 ? -47.474 24.231 -16.122 1.00 12.39 195 SER A N 1
ATOM 1426 C CA . SER A 1 195 ? -46.917 25.493 -15.642 1.00 13.16 195 SER A CA 1
ATOM 1427 C C . SER A 1 195 ? -45.443 25.384 -15.242 1.00 11.91 195 SER A C 1
ATOM 1428 O O . SER A 1 195 ? -44.793 26.392 -14.972 1.00 13.10 195 SER A O 1
ATOM 1431 N N . ILE A 1 196 ? -44.935 24.157 -15.187 1.00 11.31 196 ILE A N 1
ATOM 1432 C CA . ILE A 1 196 ? -43.526 23.910 -14.887 1.00 11.78 196 ILE A CA 1
ATOM 1433 C C . ILE A 1 196 ? -42.992 22.904 -15.899 1.00 11.31 196 ILE A C 1
ATOM 1434 O O . ILE A 1 196 ? -43.591 21.845 -16.089 1.00 11.74 196 ILE A O 1
ATOM 1439 N N . ILE A 1 197 ? -41.887 23.252 -16.562 1.00 10.72 197 ILE A N 1
ATOM 1440 C CA . ILE A 1 197 ? -41.196 22.346 -17.473 1.00 11.21 197 ILE A CA 1
ATOM 1441 C C . ILE A 1 197 ? -39.883 21.951 -16.833 1.00 10.13 197 ILE A C 1
ATOM 1442 O O . ILE A 1 197 ? -39.008 22.807 -16.656 1.00 11.63 197 ILE A O 1
ATOM 1447 N N . TYR A 1 198 ? -39.739 20.686 -16.454 1.00 8.94 198 TYR A N 1
ATOM 1448 C CA . TYR A 1 198 ? -38.430 20.217 -16.024 1.00 8.55 198 TYR A CA 1
ATOM 1449 C C . TYR A 1 198 ? -37.681 19.678 -17.233 1.00 9.50 198 TYR A C 1
ATOM 1450 O O . TYR A 1 198 ? -38.179 18.796 -17.931 1.00 10.89 198 TYR A O 1
ATOM 1459 N N . TRP A 1 199 ? -36.498 20.235 -17.482 1.00 8.53 199 TRP A N 1
ATOM 1460 C CA . TRP A 1 199 ? -35.706 19.915 -18.667 1.00 8.84 199 TRP A CA 1
ATOM 1461 C C . TRP A 1 199 ? -34.432 19.161 -18.304 1.00 8.71 199 TRP A C 1
ATOM 1462 O O . TRP A 1 199 ? -33.556 19.705 -17.620 1.00 9.74 199 TRP A O 1
ATOM 1473 N N . GLY A 1 200 ? -34.340 17.912 -18.755 1.00 8.38 200 GLY A N 1
ATOM 1474 C CA . GLY A 1 200 ? -33.118 17.132 -18.623 1.00 9.11 200 GLY A CA 1
ATOM 1475 C C . GLY A 1 200 ? -32.305 17.197 -19.902 1.00 8.07 200 GLY A C 1
ATOM 1476 O O . GLY A 1 200 ? -32.522 16.420 -20.835 1.00 9.28 200 GLY A O 1
ATOM 1477 N N . GLY A 1 201 ? -31.380 18.146 -19.953 1.00 7.83 201 GLY A N 1
ATOM 1478 C CA . GLY A 1 201 ? -30.602 18.368 -21.156 1.00 9.05 201 GLY A CA 1
ATOM 1479 C C . GLY A 1 201 ? -29.762 19.618 -21.050 1.00 8.04 201 GLY A C 1
ATOM 1480 O O . GLY A 1 201 ? -29.502 20.126 -19.950 1.00 8.26 201 GLY A O 1
ATOM 1481 N N . LEU A 1 202 ? -29.336 20.111 -22.212 1.00 8.15 202 LEU A N 1
ATOM 1482 C CA . LEU A 1 202 ? -28.312 21.141 -22.313 1.00 8.97 202 LEU A CA 1
ATOM 1483 C C . LEU A 1 202 ? -28.905 22.495 -22.699 1.00 7.72 202 LEU A C 1
ATOM 1484 O O . LEU A 1 202 ? -30.121 22.628 -22.873 1.00 8.69 202 LEU A O 1
ATOM 1489 N N . HIS A 1 203 ? -28.052 23.511 -22.806 1.00 8.06 203 HIS A N 1
ATOM 1490 C CA . HIS A 1 203 ? -28.542 24.883 -22.933 1.00 7.84 203 HIS A CA 1
ATOM 1491 C C . HIS A 1 203 ? -29.174 25.204 -24.282 1.00 8.65 203 HIS A C 1
ATOM 1492 O O . HIS A 1 203 ? -30.045 26.067 -24.350 1.00 8.48 203 HIS A O 1
ATOM 1499 N N . THR A 1 204 ? -28.742 24.541 -25.350 1.00 7.79 204 THR A N 1
ATOM 1500 C CA . THR A 1 204 ? -29.245 24.910 -26.675 1.00 8.27 204 THR A CA 1
ATOM 1501 C C . THR A 1 204 ? -30.737 24.637 -26.745 1.00 8.44 204 THR A C 1
ATOM 1502 O O . THR A 1 204 ? -31.541 25.528 -27.055 1.00 8.78 204 THR A O 1
ATOM 1506 N N . GLU A 1 205 ? -31.113 23.399 -26.449 1.00 8.75 205 GLU A N 1
ATOM 1507 C CA . GLU A 1 205 ? -32.518 23.040 -26.479 1.00 8.51 205 GLU A CA 1
ATOM 1508 C C . GLU A 1 205 ? -33.325 23.792 -25.398 1.00 8.10 205 GLU A C 1
ATOM 1509 O O . GLU A 1 205 ? -34.467 24.208 -25.632 1.00 8.37 205 GLU A O 1
ATOM 1515 N N . ALA A 1 206 ? -32.727 23.992 -24.224 1.00 8.03 206 ALA A N 1
ATOM 1516 C CA . ALA A 1 206 ? -33.406 24.728 -23.161 1.00 8.69 206 ALA A CA 1
ATOM 1517 C C . ALA A 1 206 ? -33.753 26.141 -23.612 1.00 8.47 206 ALA A C 1
ATOM 1518 O O . ALA A 1 206 ? -34.877 26.609 -23.416 1.00 9.84 206 ALA A O 1
ATOM 1520 N N . GLY A 1 207 ? -32.777 26.822 -24.207 1.00 8.78 207 GLY A N 1
ATOM 1521 C CA . GLY A 1 207 ? -32.984 28.184 -24.670 1.00 8.48 207 GLY A CA 1
ATOM 1522 C C . GLY A 1 207 ? -34.047 28.273 -25.747 1.00 9.26 207 GLY A C 1
ATOM 1523 O O . GLY A 1 207 ? -34.859 29.209 -25.754 1.00 9.32 207 GLY A O 1
ATOM 1524 N N . LEU A 1 208 ? -34.053 27.295 -26.650 1.00 8.56 208 LEU A N 1
ATOM 1525 C CA . LEU A 1 208 ? -35.063 27.240 -27.703 1.00 9.16 208 LEU A CA 1
ATOM 1526 C C . LEU A 1 208 ? -36.461 27.029 -27.118 1.00 9.49 208 LEU A C 1
ATOM 1527 O O . LEU A 1 208 ? -37.423 27.670 -27.553 1.00 10.02 208 LEU A O 1
ATOM 1532 N N . ILE A 1 209 ? -36.576 26.136 -26.138 1.00 8.52 209 ILE A N 1
ATOM 1533 C CA . ILE A 1 209 ? -37.858 25.880 -25.485 1.00 9.99 209 ILE A CA 1
ATOM 1534 C C . ILE A 1 209 ? -38.370 27.130 -24.761 1.00 9.95 209 ILE A C 1
ATOM 1535 O O . ILE A 1 209 ? -39.538 27.500 -24.891 1.00 10.42 209 ILE A O 1
ATOM 1540 N N . ILE A 1 210 ? -37.493 27.788 -24.012 1.00 8.73 210 ILE A N 1
ATOM 1541 C CA . ILE A 1 210 ? -37.863 28.999 -23.280 1.00 9.48 210 ILE A CA 1
ATOM 1542 C C . ILE A 1 210 ? -38.366 30.082 -24.223 1.00 9.06 210 ILE A C 1
ATOM 1543 O O . ILE A 1 210 ? -39.418 30.680 -23.994 1.00 10.23 210 ILE A O 1
ATOM 1548 N N . ARG A 1 211 ? -37.612 30.323 -25.287 1.00 10.52 211 ARG A N 1
ATOM 1549 C CA . ARG A 1 211 ? -37.966 31.365 -26.230 1.00 10.63 211 ARG A CA 1
ATOM 1550 C C . ARG A 1 211 ? -39.286 31.050 -26.929 1.00 10.01 211 ARG A C 1
ATOM 1551 O O . ARG A 1 211 ? -40.166 31.911 -27.040 1.00 11.92 211 ARG A O 1
ATOM 1559 N N . GLN A 1 212 ? -39.426 29.814 -27.394 1.00 9.91 212 GLN A N 1
ATOM 1560 C CA . GLN A 1 212 ? -40.628 29.412 -28.115 1.00 12.05 212 GLN A CA 1
ATOM 1561 C C . GLN A 1 212 ? -41.875 29.367 -27.230 1.00 13.10 212 GLN A C 1
ATOM 1562 O O . GLN A 1 212 ? -42.964 29.738 -27.675 1.00 12.44 212 GLN A O 1
ATOM 1568 N N . ALA A 1 213 ? -41.727 28.919 -25.989 1.00 10.02 213 ALA A N 1
ATOM 1569 C CA . ALA A 1 213 ? -42.860 28.897 -25.068 1.00 10.77 213 ALA A CA 1
ATOM 1570 C C . ALA A 1 213 ? -43.409 30.305 -24.866 1.00 11.14 213 ALA A C 1
ATOM 1571 O O . ALA A 1 213 ? -44.624 30.518 -24.891 1.00 13.47 213 ALA A O 1
ATOM 1573 N N . ALA A 1 214 ? -42.521 31.270 -24.667 1.00 12.02 214 ALA A N 1
ATOM 1574 C CA . ALA A 1 214 ? -42.953 32.645 -24.463 1.00 13.73 214 ALA A CA 1
ATOM 1575 C C . ALA A 1 214 ? -43.677 33.166 -25.700 1.00 14.91 214 ALA A C 1
ATOM 1576 O O . ALA A 1 214 ? -44.726 33.814 -25.597 1.00 18.24 214 ALA A O 1
ATOM 15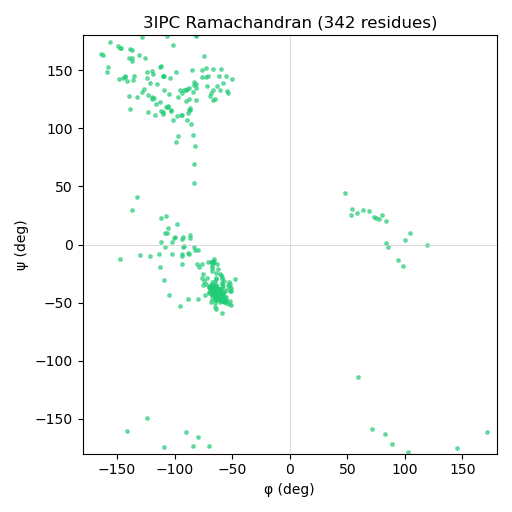78 N N . ASP A 1 215 ? -43.130 32.868 -26.871 1.00 14.89 215 ASP A N 1
ATOM 1579 C CA . ASP A 1 215 ? -43.705 33.350 -28.119 1.00 17.70 215 ASP A CA 1
ATOM 1580 C C . ASP A 1 215 ? -45.062 32.716 -28.414 1.00 16.12 215 ASP A C 1
ATOM 1581 O O . ASP A 1 215 ? -45.935 33.353 -29.004 1.00 19.31 215 ASP A O 1
ATOM 1586 N N . GLN A 1 216 ? -45.243 31.468 -27.996 1.00 14.78 216 GLN A N 1
ATOM 1587 C CA A GLN A 1 216 ? -46.454 30.688 -28.282 0.60 15.37 216 GLN A CA 1
ATOM 1588 C CA B GLN A 1 216 ? -46.469 30.754 -28.324 0.40 15.39 216 GLN A CA 1
ATOM 1589 C C . GLN A 1 216 ? -47.520 30.817 -27.209 1.00 15.72 216 GLN A C 1
ATOM 1590 O O . GLN A 1 216 ? -48.573 30.188 -27.298 1.00 19.45 216 GLN A O 1
ATOM 1601 N N . GLY A 1 217 ? -47.241 31.601 -26.176 1.00 14.07 217 GLY A N 1
ATOM 1602 C CA . GLY A 1 217 ? -48.218 31.837 -25.127 1.00 16.44 217 GLY A CA 1
ATOM 1603 C C . GLY A 1 217 ? -48.359 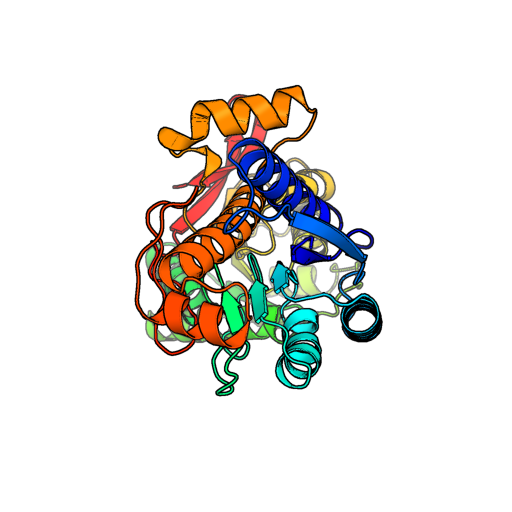30.749 -24.076 1.00 20.25 217 GLY A C 1
ATOM 1604 O O . GLY A 1 217 ? -49.418 30.609 -23.458 1.00 21.25 217 GLY A O 1
ATOM 1605 N N . LEU A 1 218 ? -47.303 29.968 -23.866 1.00 14.08 218 LEU A N 1
ATOM 1606 C CA . LEU A 1 218 ? -47.300 29.005 -22.774 1.00 14.90 218 LEU A CA 1
ATOM 1607 C C . LEU A 1 218 ? -46.647 29.641 -21.556 1.00 15.87 218 LEU A C 1
ATOM 1608 O O . LEU A 1 218 ? -45.448 29.905 -21.570 1.00 17.57 218 LEU A O 1
ATOM 1613 N N . LYS A 1 219 ? -47.435 29.910 -20.517 1.00 15.50 219 LYS A N 1
ATOM 1614 C CA . LYS A 1 219 ? -46.881 30.425 -19.271 1.00 16.65 219 LYS A CA 1
ATOM 1615 C C . LYS A 1 219 ? -46.373 29.279 -18.409 1.00 15.04 219 LYS A C 1
ATOM 1616 O O . LYS A 1 219 ? -47.118 28.658 -17.653 1.00 15.77 219 LYS A O 1
ATOM 1622 N N . ALA A 1 220 ? -45.086 28.997 -18.549 1.00 14.85 220 ALA A N 1
ATOM 1623 C CA . ALA A 1 220 ? -44.458 27.927 -17.792 1.00 12.77 220 ALA A CA 1
ATOM 1624 C C . ALA A 1 220 ? -43.035 28.315 -17.451 1.00 15.07 220 ALA A C 1
ATOM 1625 O O . ALA A 1 220 ? -42.341 28.956 -18.240 1.00 16.73 220 ALA A O 1
ATOM 1627 N N . LYS A 1 221 ? -42.610 27.926 -16.260 1.00 11.68 221 LYS A N 1
ATOM 1628 C CA . LYS A 1 221 ? -41.262 28.179 -15.791 1.00 13.03 221 LYS A CA 1
ATOM 1629 C C . LYS A 1 221 ? -40.419 26.956 -16.118 1.00 12.19 221 LYS A C 1
ATOM 1630 O O . LYS A 1 221 ? -40.829 25.832 -15.829 1.00 11.86 221 LYS A O 1
ATOM 1636 N N . LEU A 1 222 ? -39.257 27.166 -16.729 1.00 9.79 222 LEU A N 1
ATOM 1637 C CA . LEU A 1 222 ? -38.346 26.057 -16.991 1.00 10.17 222 LEU A CA 1
ATOM 1638 C C . LEU A 1 222 ? -37.408 25.859 -15.810 1.00 9.28 222 LEU A C 1
ATOM 1639 O O . LEU A 1 222 ? -36.841 26.822 -15.280 1.00 10.65 222 LEU A O 1
ATOM 1644 N N . VAL A 1 223 ? -37.266 24.602 -15.402 1.00 8.99 223 VAL A N 1
ATOM 1645 C CA . VAL A 1 223 ? -36.358 24.195 -14.341 1.00 8.61 223 VAL A CA 1
ATOM 1646 C C . VAL A 1 223 ? -35.430 23.155 -14.947 1.00 9.07 223 VAL A C 1
ATOM 1647 O O . VAL A 1 223 ? -35.888 22.202 -15.575 1.00 9.35 223 VAL A O 1
ATOM 1651 N N . SER A 1 224 ? -34.125 23.337 -14.782 1.00 8.98 224 SER A N 1
ATOM 1652 C CA . SER A 1 224 ? -33.182 22.404 -15.368 1.00 9.09 224 SER A CA 1
ATOM 1653 C C . SER A 1 224 ? -32.028 22.175 -14.414 1.00 9.20 224 SER A C 1
ATOM 1654 O O . SER A 1 224 ? -32.136 22.446 -13.209 1.00 9.69 224 SER A O 1
ATOM 1657 N N . GLY A 1 225 ? -30.921 21.677 -14.951 1.00 9.46 225 GLY A N 1
ATOM 1658 C CA . GLY A 1 225 ? -29.757 21.383 -14.144 1.00 8.54 225 GLY A CA 1
ATOM 1659 C C . GLY A 1 225 ? -28.511 22.085 -14.641 1.00 8.05 225 GLY A C 1
ATOM 1660 O O . GLY A 1 225 ? -28.565 23.171 -15.233 1.00 9.10 225 GLY A O 1
ATOM 1661 N N . ASP A 1 226 ? -27.372 21.439 -14.412 1.00 7.89 226 ASP A N 1
ATOM 1662 C CA . ASP A 1 226 ? -26.068 22.027 -14.670 1.00 8.77 226 ASP A CA 1
ATOM 1663 C C . ASP A 1 226 ? -25.837 22.285 -16.157 1.00 9.53 226 ASP A C 1
ATOM 1664 O O . ASP A 1 226 ? -24.921 23.019 -16.528 1.00 10.68 226 ASP A O 1
ATOM 1669 N N . GLY A 1 227 ? -26.658 21.688 -17.007 1.00 8.61 227 GLY A N 1
ATOM 1670 C CA . GLY A 1 227 ? -26.508 21.838 -18.441 1.00 10.77 227 GLY A CA 1
ATOM 1671 C C . GLY A 1 227 ? -26.762 23.233 -18.970 1.00 8.97 227 GLY A C 1
ATOM 1672 O O . GLY A 1 227 ? -26.413 23.526 -20.109 1.00 9.45 227 GLY A O 1
ATOM 1673 N N . ILE A 1 228 ? -27.361 24.104 -18.169 1.00 8.72 228 ILE A N 1
ATOM 1674 C CA . ILE A 1 228 ? -27.726 25.424 -18.682 1.00 8.21 228 ILE A CA 1
ATOM 1675 C C . ILE A 1 228 ? -26.877 26.581 -18.156 1.00 8.97 228 ILE A C 1
ATOM 1676 O O . ILE A 1 228 ? -27.197 27.741 -18.409 1.00 9.94 228 ILE A O 1
ATOM 1681 N N . VAL A 1 229 ? -25.785 26.274 -17.453 1.00 8.87 229 VAL A N 1
ATOM 1682 C CA . VAL A 1 229 ? -24.963 27.326 -16.845 1.00 8.88 229 VAL A CA 1
ATOM 1683 C C . VAL A 1 229 ? -23.955 27.968 -17.812 1.00 10.53 229 VAL A C 1
ATOM 1684 O O . VAL A 1 229 ? -22.735 27.805 -17.694 1.00 9.95 229 VAL A O 1
ATOM 1688 N N . SER A 1 230 ? -24.501 28.714 -18.767 1.00 8.78 230 SER A N 1
ATOM 1689 C CA . SER A 1 230 ? -23.707 29.517 -19.687 1.00 9.30 230 SER A CA 1
ATOM 1690 C C . SER A 1 230 ? -24.487 30.761 -20.068 1.00 9.92 230 SER A C 1
ATOM 1691 O O . SER A 1 230 ? -25.702 30.702 -20.262 1.00 10.21 230 SER A O 1
ATOM 1694 N N . ASN A 1 231 ? -23.773 31.873 -20.202 1.00 8.74 231 ASN A N 1
ATOM 1695 C CA . ASN A 1 231 ? -24.326 33.076 -20.816 1.00 9.86 231 ASN A CA 1
ATOM 1696 C C . ASN A 1 231 ? -25.055 32.778 -22.131 1.00 10.30 231 ASN A C 1
ATOM 1697 O O . ASN A 1 231 ? -26.001 33.481 -22.495 1.00 10.66 231 ASN A O 1
ATOM 1702 N N . GLU A 1 232 ? -24.630 31.745 -22.851 1.00 9.31 232 GLU A N 1
ATOM 1703 C CA . GLU A 1 232 ? -25.266 31.462 -24.137 1.00 8.96 232 GLU A CA 1
ATOM 1704 C C . GLU A 1 232 ? -26.743 31.084 -23.979 1.00 9.31 232 GLU A C 1
ATOM 1705 O O . GLU A 1 232 ? -27.522 31.263 -24.911 1.00 9.14 232 GLU A O 1
ATOM 1711 N N . LEU A 1 233 ? -27.145 30.582 -22.813 1.00 8.08 233 LEU A N 1
ATOM 1712 C CA . LEU A 1 233 ? -28.570 30.340 -22.574 1.00 9.98 233 LEU A CA 1
ATOM 1713 C C . LEU A 1 233 ? -29.354 31.635 -22.747 1.00 9.92 233 LEU A C 1
ATOM 1714 O O . LEU A 1 233 ? -30.382 31.664 -23.421 1.00 11.29 233 LEU A O 1
ATOM 1719 N N . ALA A 1 234 ? -28.870 32.707 -22.121 1.00 10.28 234 ALA A N 1
ATOM 1720 C CA . ALA A 1 234 ? -29.516 34.015 -22.223 1.00 11.55 234 ALA A CA 1
ATOM 1721 C C . ALA A 1 234 ? -29.486 34.542 -23.653 1.00 12.12 234 ALA A C 1
ATOM 1722 O O . ALA A 1 234 ? -30.450 35.152 -24.112 1.00 14.52 234 ALA A O 1
ATOM 1724 N N . SER A 1 235 ? -28.392 34.299 -24.365 1.00 9.81 235 SER A N 1
ATOM 1725 C CA . SER A 1 235 ? -28.292 34.753 -25.747 1.00 11.67 235 SER A CA 1
ATOM 1726 C C . SER A 1 235 ? -29.330 34.103 -26.657 1.00 12.28 235 SER A C 1
ATOM 1727 O O . SER A 1 235 ? -29.842 34.749 -27.577 1.00 16.03 235 SER A O 1
ATOM 1730 N N . ILE A 1 236 ? -29.643 32.833 -26.414 1.00 10.29 236 ILE A N 1
ATOM 1731 C CA . ILE A 1 236 ? -30.645 32.146 -27.223 1.00 10.74 236 ILE A CA 1
ATOM 1732 C C . ILE A 1 236 ? -32.050 32.525 -26.766 1.00 11.51 236 ILE A C 1
ATOM 1733 O O . ILE A 1 236 ? -32.915 32.848 -27.584 1.00 11.70 236 ILE A O 1
ATOM 1738 N N . ALA A 1 237 ? -32.273 32.485 -25.458 1.00 11.54 237 ALA A N 1
ATOM 1739 C CA . ALA A 1 237 ? -33.615 32.644 -24.907 1.00 12.99 237 ALA A CA 1
ATOM 1740 C C . ALA A 1 237 ? -34.098 34.086 -24.919 1.00 13.47 237 ALA A C 1
ATOM 1741 O O . ALA A 1 237 ? -35.300 34.338 -24.992 1.00 16.13 237 ALA A O 1
ATOM 1743 N N . GLY A 1 238 ? -33.166 35.027 -24.837 1.00 11.97 238 GLY A N 1
ATOM 1744 C CA . GLY A 1 238 ? -33.526 36.424 -24.665 1.00 14.71 238 GLY A CA 1
ATOM 1745 C C . GLY A 1 238 ? -34.069 36.689 -23.270 1.00 15.26 238 GLY A C 1
ATOM 1746 O O . GLY A 1 238 ? -33.837 35.924 -22.329 1.00 14.69 238 GLY A O 1
ATOM 1747 N N . ASP A 1 239 ? -34.822 37.773 -23.125 1.00 15.95 239 ASP A N 1
ATOM 1748 C CA . ASP A 1 239 ? -35.286 38.182 -21.800 1.00 17.21 239 ASP A CA 1
ATOM 1749 C C . ASP A 1 239 ? -36.281 37.201 -21.187 1.00 13.74 239 ASP A C 1
ATOM 1750 O O . ASP A 1 239 ? -36.534 37.236 -19.980 1.00 14.41 239 ASP A O 1
ATOM 1755 N N . ALA A 1 240 ? -36.826 36.312 -22.010 1.00 13.43 240 ALA A N 1
ATOM 1756 C CA . ALA A 1 240 ? -37.727 35.281 -21.519 1.00 12.08 240 ALA A CA 1
ATOM 1757 C C . ALA A 1 240 ? -37.022 34.336 -20.540 1.00 11.64 240 ALA A C 1
ATOM 1758 O O . ALA A 1 240 ? -37.669 33.604 -19.800 1.00 12.53 240 ALA A O 1
ATOM 1760 N N . VAL A 1 241 ? -35.690 34.355 -20.540 1.00 11.54 241 VAL A N 1
ATOM 1761 C CA . VAL A 1 241 ? -34.917 33.538 -19.605 1.00 12.04 241 VAL A CA 1
ATOM 1762 C C . VAL A 1 241 ? -35.197 33.884 -18.136 1.00 10.17 241 VAL A C 1
ATOM 1763 O O . VAL A 1 241 ? -35.042 33.034 -17.261 1.00 10.82 241 VAL A O 1
ATOM 1767 N N . GLU A 1 242 ? -35.630 35.114 -17.866 1.00 11.56 242 GLU A N 1
ATOM 1768 C CA . GLU A 1 242 ? -35.849 35.552 -16.494 1.00 11.93 242 GLU A CA 1
ATOM 1769 C C . GLU A 1 242 ? -36.775 34.591 -15.756 1.00 10.75 242 GLU A C 1
ATOM 1770 O O . GLU A 1 242 ? -37.842 34.245 -16.262 1.00 11.53 242 GLU A O 1
ATOM 1776 N N . GLY A 1 243 ? -36.361 34.167 -14.566 1.00 10.61 243 GLY A N 1
ATOM 1777 C CA . GLY A 1 243 ? -37.180 33.301 -13.735 1.00 11.24 243 GLY A CA 1
ATOM 1778 C C . GLY A 1 243 ? -36.891 31.818 -13.892 1.00 10.74 243 GLY A C 1
ATOM 1779 O O . GLY A 1 243 ? -37.347 31.000 -13.095 1.00 11.55 243 GLY A O 1
ATOM 1780 N N . THR A 1 244 ? -36.144 31.460 -14.932 1.00 10.64 244 THR A N 1
ATOM 1781 C CA . THR A 1 244 ? -35.679 30.086 -15.094 1.00 11.18 244 THR A CA 1
ATOM 1782 C C . THR A 1 244 ? -34.922 29.654 -13.838 1.00 8.85 244 THR A C 1
ATOM 1783 O O . THR A 1 244 ? -34.240 30.460 -13.208 1.00 9.48 244 THR A O 1
ATOM 1787 N N . LEU A 1 245 ? -35.052 28.387 -13.473 1.00 9.36 245 LEU A N 1
ATOM 1788 C CA . LEU A 1 245 ? -34.335 27.828 -12.329 1.00 8.63 245 LEU A CA 1
ATOM 1789 C C . LEU A 1 245 ? -33.443 26.691 -12.779 1.00 9.12 245 LEU A C 1
ATOM 1790 O O . LEU A 1 245 ? -33.764 25.980 -13.731 1.00 9.67 245 LEU A O 1
ATOM 1795 N N . ASN A 1 246 ? -32.332 26.499 -12.080 1.00 8.78 246 ASN A N 1
ATOM 1796 C CA . ASN A 1 246 ? -31.518 25.304 -12.317 1.00 7.83 246 ASN A CA 1
ATOM 1797 C C . ASN A 1 246 ? -30.629 24.958 -11.140 1.00 8.45 246 ASN A C 1
ATOM 1798 O O . ASN A 1 246 ? -30.213 25.831 -10.380 1.00 9.74 246 ASN A O 1
ATOM 1803 N N . THR A 1 247 ? -30.312 23.678 -11.020 1.00 8.93 247 THR A N 1
ATOM 1804 C CA . THR A 1 247 ? -29.330 23.236 -10.041 1.00 10.36 247 THR A CA 1
ATOM 1805 C C . THR A 1 247 ? -27.912 23.354 -10.598 1.00 10.26 247 THR A C 1
ATOM 1806 O O . THR A 1 247 ? -27.692 23.231 -11.804 1.00 10.01 247 THR A O 1
ATOM 1810 N N . PHE A 1 248 ? -26.965 23.591 -9.696 1.00 9.13 248 PHE A N 1
ATOM 1811 C CA . PHE A 1 248 ? -25.541 23.570 -10.001 1.00 10.24 248 PHE A CA 1
ATOM 1812 C C . PHE A 1 248 ? -24.855 23.450 -8.650 1.00 9.81 248 PHE A C 1
ATOM 1813 O O . PHE A 1 248 ? -25.477 23.697 -7.613 1.00 10.32 248 PHE A O 1
ATOM 1821 N N . GLY A 1 249 ? -23.588 23.062 -8.643 1.00 10.04 249 GLY A N 1
ATOM 1822 C CA . GLY A 1 249 ? -22.831 23.078 -7.406 1.00 10.69 249 GLY A CA 1
ATOM 1823 C C . GLY A 1 249 ? -22.558 24.506 -6.972 1.00 11.08 249 GLY A C 1
ATOM 1824 O O . GLY A 1 249 ? -23.061 25.466 -7.567 1.00 11.33 249 GLY A O 1
ATOM 1825 N N . PRO A 1 250 ? -21.746 24.666 -5.927 1.00 13.57 250 PRO A N 1
ATOM 1826 C CA . PRO A 1 250 ? -21.268 25.989 -5.527 1.00 14.72 250 PRO A CA 1
ATOM 1827 C C . PRO A 1 250 ? -20.688 26.749 -6.719 1.00 12.85 250 PRO A C 1
ATOM 1828 O O . PRO A 1 250 ? -20.055 26.145 -7.596 1.00 14.96 250 PRO A O 1
ATOM 1832 N N . ASP A 1 251 ? -20.931 28.054 -6.759 1.00 12.49 251 ASP A N 1
ATOM 1833 C CA . ASP A 1 251 ? -20.352 28.924 -7.775 1.00 12.55 251 ASP A CA 1
ATOM 1834 C C . ASP A 1 251 ? -18.973 29.358 -7.293 1.00 11.61 251 ASP A C 1
ATOM 1835 O O . ASP A 1 251 ? -18.854 30.215 -6.407 1.00 11.69 251 ASP A O 1
ATOM 1840 N N . PRO A 1 252 ? -17.914 28.763 -7.860 1.00 10.33 252 PRO A N 1
ATOM 1841 C CA . PRO A 1 252 ? -16.589 29.019 -7.290 1.00 10.36 252 PRO A CA 1
ATOM 1842 C C . PRO A 1 252 ? -16.089 30.432 -7.544 1.00 10.57 252 PRO A C 1
ATOM 1843 O O . PRO A 1 252 ? -15.138 30.852 -6.888 1.00 9.65 252 PRO A O 1
ATOM 1847 N N . THR A 1 253 ? -16.703 31.156 -8.473 1.00 9.62 253 THR A N 1
ATOM 1848 C CA . THR A 1 253 ? -16.264 32.523 -8.729 1.00 10.03 253 THR A CA 1
ATOM 1849 C C . THR A 1 253 ? -16.590 33.438 -7.547 1.00 10.79 253 THR A C 1
ATOM 1850 O O . THR A 1 253 ? -16.045 34.540 -7.453 1.00 12.66 253 THR A O 1
ATOM 1854 N N . LEU A 1 254 ? -17.462 32.978 -6.651 1.00 11.13 254 LEU A N 1
ATOM 1855 C CA . LEU A 1 254 ? -17.869 33.764 -5.487 1.00 10.90 254 LEU A CA 1
ATOM 1856 C C . LEU A 1 254 ? -17.032 33.463 -4.249 1.00 12.93 254 LEU A C 1
ATOM 1857 O O . LEU A 1 254 ? -17.152 34.155 -3.241 1.00 14.65 254 LEU A O 1
ATOM 1862 N N . ARG A 1 255 ? -16.185 32.439 -4.313 1.00 11.69 255 ARG A N 1
ATOM 1863 C CA . ARG A 1 255 ? -15.322 32.125 -3.181 1.00 11.63 255 ARG A CA 1
ATOM 1864 C C . ARG A 1 255 ? -14.290 33.225 -2.995 1.00 12.26 255 ARG A C 1
ATOM 1865 O O . ARG A 1 255 ? -13.618 33.603 -3.948 1.00 11.37 255 ARG A O 1
ATOM 1873 N N . PRO A 1 256 ? -14.138 33.734 -1.761 1.00 11.75 256 PRO A N 1
ATOM 1874 C CA . PRO A 1 256 ? -13.217 34.855 -1.528 1.00 14.07 256 PRO A CA 1
ATOM 1875 C C . PRO A 1 256 ? -11.778 34.525 -1.925 1.00 13.45 256 PRO A C 1
ATOM 1876 O O . PRO A 1 256 ? -11.037 35.396 -2.383 1.00 14.19 256 PRO A O 1
ATOM 1880 N N . GLU A 1 257 ? -11.396 33.264 -1.755 1.00 12.48 257 GLU A N 1
ATOM 1881 C CA . GLU A 1 257 ? -10.050 32.812 -2.097 1.00 12.41 257 GLU A CA 1
ATOM 1882 C C . GLU A 1 257 ? -9.730 32.971 -3.585 1.00 12.06 257 GLU A C 1
ATOM 1883 O O . GLU A 1 257 ? -8.569 33.006 -3.974 1.00 11.98 257 GLU A O 1
ATOM 1889 N N . ASN A 1 258 ? -10.767 33.069 -4.413 1.00 10.47 258 ASN A N 1
ATOM 1890 C CA . ASN A 1 258 ? -10.597 33.112 -5.861 1.00 10.92 258 ASN A CA 1
ATOM 1891 C C . ASN A 1 258 ? -10.674 34.506 -6.457 1.00 12.02 258 ASN A C 1
ATOM 1892 O O . ASN A 1 258 ? -10.659 34.660 -7.674 1.00 10.23 258 ASN A O 1
ATOM 1897 N N . LYS A 1 259 ? -10.752 35.524 -5.606 1.00 11.04 259 LYS A N 1
ATOM 1898 C CA . LYS A 1 259 ? -10.975 36.881 -6.095 1.00 11.67 259 LYS A CA 1
ATOM 1899 C C . LYS A 1 259 ? -9.930 37.301 -7.125 1.00 10.49 259 LYS A C 1
ATOM 1900 O O . LYS A 1 259 ? -10.267 37.788 -8.203 1.00 12.23 259 LYS A O 1
ATOM 1906 N N . GLU A 1 260 ? -8.661 37.110 -6.797 1.00 11.71 260 GLU A N 1
ATOM 1907 C CA . GLU A 1 260 ? -7.585 37.527 -7.689 1.00 12.10 260 GLU A CA 1
ATOM 1908 C C . GLU A 1 260 ? -7.540 36.661 -8.947 1.00 10.81 260 GLU A C 1
ATOM 1909 O O . GLU A 1 260 ? -7.266 37.155 -10.042 1.00 10.56 260 GLU A O 1
ATOM 1915 N N . LEU A 1 261 ? -7.794 35.366 -8.791 1.00 9.85 261 LEU A N 1
ATOM 1916 C CA . LEU A 1 261 ? -7.800 34.457 -9.930 1.00 9.50 261 LEU A CA 1
ATOM 1917 C C . LEU A 1 261 ? -8.871 34.854 -10.943 1.00 9.41 261 LEU A C 1
ATOM 1918 O O . LEU A 1 261 ? -8.620 34.903 -12.147 1.00 9.18 261 LEU A O 1
ATOM 1923 N N . VAL A 1 262 ? -10.066 35.161 -10.449 1.00 8.16 262 VAL A N 1
ATOM 1924 C CA . VAL A 1 262 ? -11.146 35.597 -11.333 1.00 7.68 262 VAL A CA 1
ATOM 1925 C C . VAL A 1 262 ? -10.779 36.915 -12.028 1.00 10.08 262 VAL A C 1
ATOM 1926 O O . VAL A 1 262 ? -11.020 37.077 -13.222 1.00 10.18 262 VAL A O 1
ATOM 1930 N N . GLU A 1 263 ? -10.184 37.850 -11.287 1.00 9.74 263 GLU A N 1
ATOM 1931 C CA . GLU A 1 263 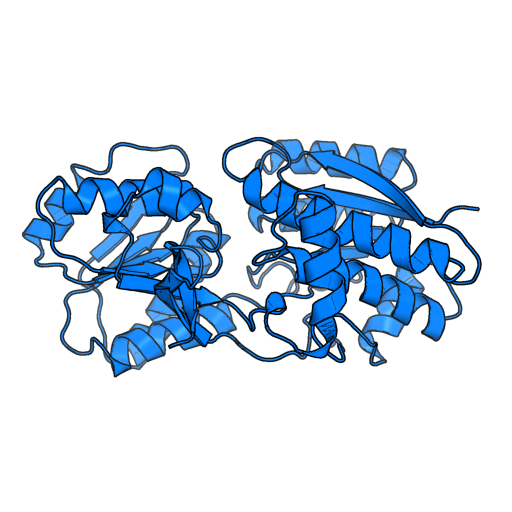? -9.740 39.103 -11.894 1.00 10.08 263 GLU A CA 1
ATOM 1932 C C . GLU A 1 263 ? -8.731 38.866 -13.011 1.00 11.09 263 GLU A C 1
ATOM 1933 O O . GLU A 1 263 ? -8.745 39.561 -14.028 1.00 10.89 263 GLU A O 1
ATOM 1939 N N . LYS A 1 264 ? -7.862 37.879 -12.819 1.00 9.60 264 LYS A N 1
ATOM 1940 C CA . LYS A 1 264 ? -6.848 37.535 -13.806 1.00 11.05 264 LYS A CA 1
ATOM 1941 C C . LYS A 1 264 ? -7.468 36.993 -15.095 1.00 9.85 264 LYS A C 1
ATOM 1942 O O . LYS A 1 264 ? -7.062 37.374 -16.189 1.00 12.54 264 LYS A O 1
ATOM 1948 N N . PHE A 1 265 ? -8.459 36.112 -14.972 1.00 8.71 265 PHE A N 1
ATOM 1949 C CA . PHE A 1 265 ? -9.139 35.622 -16.161 1.00 9.44 265 PHE A CA 1
ATOM 1950 C C . PHE A 1 265 ? -9.733 36.787 -16.944 1.00 10.86 265 PHE A C 1
ATOM 1951 O O . PHE A 1 265 ? -9.605 36.849 -18.163 1.00 10.41 265 PHE A O 1
ATOM 1959 N N . LYS A 1 266 ? -10.387 37.712 -16.246 1.00 9.60 266 LYS A N 1
ATOM 1960 C CA . LYS A 1 266 ? -11.013 38.837 -16.933 1.00 9.48 266 LYS A CA 1
ATOM 1961 C C . LYS A 1 266 ? -9.975 39.744 -17.603 1.00 9.74 266 LYS A C 1
ATOM 1962 O O . LYS A 1 266 ? -10.224 40.264 -18.687 1.00 11.36 266 LYS A O 1
ATOM 1968 N N . ALA A 1 267 ? -8.813 39.908 -16.983 1.00 9.41 267 ALA A N 1
ATOM 1969 C CA . ALA A 1 267 ? -7.729 40.687 -17.598 1.00 10.91 267 ALA A CA 1
ATOM 1970 C C . ALA A 1 267 ? -7.188 40.004 -18.855 1.00 12.38 267 ALA A C 1
ATOM 1971 O O . ALA A 1 267 ? -6.502 40.624 -19.675 1.00 12.20 267 ALA A O 1
ATOM 1973 N N . ALA A 1 268 ? -7.517 38.723 -19.005 1.00 10.86 268 ALA A N 1
ATOM 1974 C CA . ALA A 1 268 ? -7.147 37.959 -20.194 1.00 14.04 268 ALA A CA 1
ATOM 1975 C C . ALA A 1 268 ? -8.323 37.841 -21.166 1.00 12.07 268 ALA A C 1
ATOM 1976 O O . ALA A 1 268 ? -8.233 37.137 -22.174 1.00 17.70 268 ALA A O 1
ATOM 1978 N N . GLY A 1 269 ? -9.423 38.521 -20.865 1.00 11.01 269 GLY A N 1
ATOM 1979 C CA . GLY A 1 269 ? -10.563 38.564 -21.759 1.00 12.24 269 GLY A CA 1
ATOM 1980 C C . GLY A 1 269 ? -11.523 37.393 -21.654 1.00 12.79 269 GLY A C 1
ATOM 1981 O O . GLY A 1 269 ? -12.299 37.148 -22.578 1.00 15.83 269 GLY A O 1
ATOM 1982 N N . PHE A 1 270 ? -11.500 36.681 -20.531 1.00 10.56 270 PHE A N 1
ATOM 1983 C CA . PHE A 1 270 ? -12.408 35.549 -20.346 1.00 10.44 270 PHE A CA 1
ATOM 1984 C C . PHE A 1 270 ? -13.217 35.656 -19.059 1.00 10.87 270 PHE A C 1
ATOM 1985 O O . PHE A 1 270 ? -12.671 35.957 -17.996 1.00 11.14 270 PHE A O 1
ATOM 1993 N N . ASN A 1 271 ? -14.518 35.410 -19.161 1.00 10.92 271 ASN A N 1
ATOM 1994 C CA . ASN A 1 271 ? -15.385 35.342 -17.996 1.00 10.11 271 ASN A CA 1
ATOM 1995 C C . ASN A 1 271 ? -15.397 33.907 -17.475 1.00 10.27 271 ASN A C 1
ATOM 1996 O O . ASN A 1 271 ? -15.986 33.035 -18.101 1.00 9.62 271 ASN A O 1
ATOM 2001 N N . PRO A 1 272 ? -14.746 33.653 -16.333 1.00 8.56 272 PRO A N 1
ATOM 2002 C CA . PRO A 1 272 ? -14.503 32.265 -15.904 1.00 8.71 272 PRO A CA 1
ATOM 2003 C C . PRO A 1 272 ? -15.690 31.640 -15.176 1.00 8.21 272 PRO A C 1
ATOM 2004 O O . PRO A 1 272 ? -15.542 31.096 -14.073 1.00 9.22 272 PRO A O 1
ATOM 2008 N N . GLU A 1 273 ? -16.860 31.693 -15.800 1.00 9.08 273 GLU A N 1
ATOM 2009 C CA . GLU A 1 273 ? -18.068 31.206 -15.151 1.00 9.58 273 GLU A CA 1
ATOM 2010 C C . GLU A 1 273 ? -18.159 29.678 -15.098 1.00 7.99 273 GLU A C 1
ATOM 2011 O O . GLU A 1 273 ? -17.468 28.958 -15.832 1.00 7.05 273 GLU A O 1
ATOM 2017 N N . ALA A 1 274 ? -19.028 29.211 -14.208 1.00 8.88 274 ALA A N 1
ATOM 2018 C CA . ALA A 1 274 ? -19.521 27.836 -14.199 1.00 8.30 274 ALA A CA 1
ATOM 2019 C C . ALA A 1 274 ? -18.393 26.821 -14.038 1.00 6.58 274 ALA A C 1
ATOM 2020 O O . ALA A 1 274 ? -17.751 26.766 -12.987 1.00 7.48 274 ALA A O 1
ATOM 2022 N N . TYR A 1 275 ? -18.155 26.016 -15.067 1.00 6.98 275 TYR A N 1
ATOM 2023 C CA . TYR A 1 275 ? -17.201 24.927 -14.945 1.00 6.66 275 TYR A CA 1
ATOM 2024 C C . TYR A 1 275 ? -15.738 25.360 -15.077 1.00 8.24 275 TYR A C 1
ATOM 2025 O O . TYR A 1 275 ? -14.831 24.539 -14.912 1.00 6.95 275 TYR A O 1
ATOM 2034 N N . THR A 1 276 ? -15.478 26.633 -15.375 1.00 6.81 276 THR A N 1
ATOM 2035 C CA . THR A 1 276 ? -14.095 27.075 -15.575 1.00 6.32 276 THR A CA 1
ATOM 2036 C C . THR A 1 276 ? -13.213 26.678 -14.393 1.00 6.99 276 THR A C 1
ATOM 2037 O O . THR A 1 276 ? -12.144 26.075 -14.571 1.00 7.38 276 THR A O 1
ATOM 2041 N N . LEU A 1 277 ? -13.652 27.009 -13.181 1.00 6.41 277 LEU A N 1
ATOM 2042 C CA . LEU A 1 277 ? -12.831 26.716 -12.007 1.00 7.69 277 LEU A CA 1
ATOM 2043 C C . LEU A 1 277 ? -12.931 25.266 -11.543 1.00 7.08 277 LEU A C 1
ATOM 2044 O O . LEU A 1 277 ? -12.080 24.807 -10.788 1.00 7.75 277 LEU A O 1
ATOM 2049 N N . TYR A 1 278 ? -13.957 24.547 -12.000 1.00 6.17 278 TYR A N 1
ATOM 2050 C CA . TYR A 1 278 ? -14.001 23.098 -11.812 1.00 6.36 278 TYR A CA 1
ATOM 2051 C C . TYR A 1 278 ? -12.900 22.417 -12.632 1.00 6.76 278 TYR A C 1
ATOM 2052 O O . TYR A 1 278 ? -12.310 21.427 -12.195 1.00 6.97 278 TYR A O 1
ATOM 2061 N N . SER A 1 279 ? -12.611 22.961 -13.812 1.00 6.96 279 SER A N 1
ATOM 2062 C CA . SER A 1 279 ? -11.522 22.461 -14.638 1.00 6.32 279 SER A CA 1
ATOM 2063 C C . SER A 1 279 ? -10.146 22.857 -14.075 1.00 6.46 279 SER A C 1
ATOM 2064 O O . SER A 1 279 ? -9.213 22.044 -14.024 1.00 6.34 279 SER A O 1
ATOM 2067 N N . TYR A 1 280 ? -10.027 24.112 -13.649 1.00 6.00 280 TYR A N 1
ATOM 2068 C CA . TYR A 1 280 ? -8.843 24.578 -12.935 1.00 6.41 280 TYR A CA 1
ATOM 2069 C C . TYR A 1 280 ? -8.551 23.633 -11.755 1.00 6.07 280 TYR A C 1
ATOM 2070 O O . TYR A 1 280 ? -7.417 23.171 -11.570 1.00 7.09 280 TYR A O 1
ATOM 2079 N N . ALA A 1 281 ? -9.584 23.330 -10.974 1.00 6.01 281 ALA A N 1
ATOM 2080 C CA . ALA A 1 281 ? -9.430 22.454 -9.806 1.00 5.49 281 ALA A CA 1
ATOM 2081 C C . ALA A 1 281 ? -9.037 21.021 -10.166 1.00 6.77 281 ALA A C 1
ATOM 2082 O O . ALA A 1 281 ? -8.302 20.372 -9.420 1.00 7.30 281 ALA A O 1
ATOM 2084 N N . ALA A 1 282 ? -9.525 20.514 -11.298 1.00 6.30 282 ALA A N 1
ATOM 2085 C CA . ALA A 1 282 ? -9.123 19.172 -11.732 1.00 6.97 282 ALA A CA 1
ATOM 2086 C C . ALA A 1 282 ? -7.606 19.100 -11.948 1.00 7.73 282 ALA A C 1
ATOM 2087 O O . ALA A 1 282 ? -6.954 18.125 -11.546 1.00 7.42 282 ALA A O 1
ATOM 2089 N N . MET A 1 283 ? -7.038 20.142 -12.567 1.00 6.16 283 MET A N 1
ATOM 2090 C CA . MET A 1 283 ? -5.597 20.223 -12.759 1.00 7.34 283 MET A CA 1
ATOM 2091 C C . MET A 1 283 ? -4.873 20.271 -11.416 1.00 7.82 283 MET A C 1
ATOM 2092 O O . MET A 1 283 ? -3.837 19.625 -11.214 1.00 7.78 283 MET A O 1
ATOM 2097 N N . GLN A 1 284 ? -5.413 21.054 -10.491 1.00 7.35 284 GLN A N 1
ATOM 2098 C CA . GLN A 1 284 ? -4.800 21.159 -9.169 1.00 7.42 284 GLN A CA 1
ATOM 2099 C C . GLN A 1 284 ? -4.848 19.823 -8.421 1.00 6.56 284 GLN A C 1
ATOM 2100 O O . GLN A 1 284 ? -3.938 19.502 -7.661 1.00 7.39 284 GLN A O 1
ATOM 2106 N N . ALA A 1 285 ? -5.923 19.059 -8.595 1.00 7.11 285 ALA A N 1
ATOM 2107 C CA . ALA A 1 285 ? -6.030 17.755 -7.934 1.00 6.04 285 ALA A CA 1
ATOM 2108 C C . ALA A 1 285 ? -4.942 16.809 -8.435 1.00 6.53 285 ALA A C 1
ATOM 2109 O O . ALA A 1 285 ? -4.317 16.104 -7.645 1.00 7.17 285 ALA A O 1
ATOM 2111 N N . ILE A 1 286 ? -4.727 16.778 -9.744 1.00 6.48 286 ILE A N 1
ATOM 2112 C CA . ILE A 1 286 ? -3.655 15.966 -10.308 1.00 7.25 286 ILE A CA 1
ATOM 2113 C C . ILE A 1 286 ? -2.313 16.355 -9.696 1.00 7.45 286 ILE A C 1
ATOM 2114 O O . ILE A 1 286 ? -1.557 15.498 -9.241 1.00 8.46 286 ILE A O 1
ATOM 2119 N N . ALA A 1 287 ? -2.027 17.654 -9.666 1.00 6.12 287 ALA A N 1
ATOM 2120 C CA . ALA A 1 287 ? -0.757 18.131 -9.118 1.00 7.83 287 ALA A CA 1
ATOM 2121 C C . ALA A 1 287 ? -0.594 17.775 -7.639 1.00 6.29 287 ALA A C 1
ATOM 2122 O O . ALA A 1 287 ? 0.472 17.312 -7.223 1.00 7.84 287 ALA A O 1
ATOM 2124 N N . GLY A 1 288 ? -1.653 17.962 -6.851 1.00 7.69 288 GLY A N 1
ATOM 2125 C CA . GLY A 1 288 ? -1.575 17.681 -5.430 1.00 7.55 288 GLY A CA 1
ATOM 2126 C C . GLY A 1 288 ? -1.379 16.198 -5.168 1.00 6.46 288 GLY A C 1
ATOM 2127 O O . GLY A 1 288 ? -0.568 15.800 -4.334 1.00 7.18 288 GLY A O 1
ATOM 2128 N N . ALA A 1 289 ? -2.108 15.362 -5.899 1.00 7.07 289 ALA A N 1
ATOM 2129 C CA . ALA A 1 289 ? -1.984 13.915 -5.719 1.00 7.29 289 ALA A CA 1
ATOM 2130 C C . ALA A 1 289 ? -0.608 13.392 -6.151 1.00 7.30 289 ALA A C 1
ATOM 2131 O O . ALA A 1 289 ? -0.048 12.517 -5.499 1.00 7.30 289 ALA A O 1
ATOM 2133 N N . ALA A 1 290 ? -0.049 13.943 -7.225 1.00 6.92 290 ALA A N 1
ATOM 2134 C CA . ALA A 1 290 ? 1.294 13.550 -7.649 1.00 6.81 290 ALA A CA 1
ATOM 2135 C C . ALA A 1 290 ? 2.316 13.931 -6.580 1.00 7.86 290 ALA A C 1
ATOM 2136 O O . ALA A 1 290 ? 3.257 13.178 -6.314 1.00 8.16 290 ALA A O 1
ATOM 2138 N N . LYS A 1 291 ? 2.123 15.090 -5.957 1.00 7.44 291 LYS A N 1
ATOM 2139 C CA . LYS A 1 291 ? 3.027 15.516 -4.905 1.00 8.77 291 LYS A CA 1
ATOM 2140 C C . LYS A 1 291 ? 2.971 14.558 -3.707 1.00 6.87 291 LYS A C 1
ATOM 2141 O O . LYS A 1 291 ? 4.009 14.205 -3.124 1.00 8.71 291 LYS A O 1
ATOM 2147 N N . ALA A 1 292 ? 1.766 14.140 -3.341 1.00 7.14 292 ALA A N 1
ATOM 2148 C CA . ALA A 1 292 ? 1.597 13.196 -2.248 1.00 6.54 292 ALA A CA 1
ATOM 2149 C C . ALA A 1 292 ? 2.129 11.807 -2.594 1.00 8.27 292 ALA A C 1
ATOM 2150 O O . ALA A 1 292 ? 2.634 11.094 -1.721 1.00 9.28 292 ALA A O 1
ATOM 2152 N N . ALA A 1 293 ? 1.996 11.414 -3.855 1.00 8.40 293 ALA A N 1
ATOM 2153 C CA . ALA A 1 293 ? 2.414 10.088 -4.300 1.00 7.67 293 ALA A CA 1
ATOM 2154 C C . ALA A 1 293 ? 3.919 9.983 -4.506 1.00 8.72 293 ALA A C 1
ATOM 2155 O O . ALA A 1 293 ? 4.460 8.883 -4.553 1.00 10.68 293 ALA A O 1
ATOM 2157 N N . GLY A 1 294 ? 4.594 11.117 -4.658 1.00 7.44 294 GLY A N 1
ATOM 2158 C CA . GLY A 1 294 ? 5.993 11.126 -5.056 1.00 8.87 294 GLY A CA 1
ATOM 2159 C C . GLY A 1 294 ? 6.178 10.535 -6.443 1.00 9.93 294 GLY A C 1
ATOM 2160 O O . GLY A 1 294 ? 7.225 9.961 -6.750 1.00 12.18 294 GLY A O 1
ATOM 2161 N N . SER A 1 295 ? 5.161 10.674 -7.288 1.00 8.91 295 SER A N 1
ATOM 2162 C CA . SER A 1 295 ? 5.166 10.026 -8.598 1.00 9.89 295 SER A CA 1
ATOM 2163 C C . SER A 1 295 ? 4.204 10.719 -9.537 1.00 10.54 295 SER A C 1
ATOM 2164 O O . SER A 1 295 ? 3.172 11.222 -9.099 1.00 10.10 295 SER A O 1
ATOM 2167 N N . VAL A 1 296 ? 4.521 10.725 -10.827 1.00 10.24 296 VAL A N 1
ATOM 2168 C CA . VAL A 1 296 ? 3.564 11.188 -11.824 1.00 11.36 296 VAL A CA 1
ATOM 2169 C C . VAL A 1 296 ? 2.971 10.039 -12.640 1.00 11.71 296 VAL A C 1
ATOM 2170 O O . VAL A 1 296 ? 2.292 10.270 -13.639 1.00 12.36 296 VAL A O 1
ATOM 2174 N N . GLU A 1 297 ? 3.224 8.804 -12.224 1.00 9.80 297 GLU A N 1
ATOM 2175 C CA . GLU A 1 297 ? 2.612 7.650 -12.875 1.00 10.86 297 GLU A CA 1
ATOM 2176 C C . GLU A 1 297 ? 1.110 7.684 -12.607 1.00 10.58 297 GLU A C 1
ATOM 2177 O O . GLU A 1 297 ? 0.687 7.718 -11.453 1.00 10.22 297 GLU A O 1
ATOM 2183 N N . PRO A 1 298 ? 0.289 7.663 -13.666 1.00 8.97 298 PRO A N 1
ATOM 2184 C CA . PRO A 1 298 ? -1.163 7.802 -13.477 1.00 8.23 298 PRO A CA 1
ATOM 2185 C C . PRO A 1 298 ? -1.763 6.833 -12.451 1.00 9.38 298 PRO A C 1
ATOM 2186 O O . PRO A 1 298 ? -2.619 7.238 -11.678 1.00 8.77 298 PRO A O 1
ATOM 2190 N N . GLU A 1 299 ? -1.320 5.582 -12.430 1.00 8.50 299 GLU A N 1
ATOM 2191 C CA . GLU A 1 299 ? -1.870 4.603 -11.501 1.00 9.46 299 GLU A CA 1
ATOM 2192 C C . GLU A 1 299 ? -1.545 4.963 -10.049 1.00 8.80 299 GLU A C 1
ATOM 2193 O O . GLU A 1 299 ? -2.363 4.753 -9.147 1.00 10.64 299 GLU A O 1
ATOM 2199 N N . LYS A 1 300 ? -0.363 5.526 -9.829 1.00 8.86 300 LYS A N 1
ATOM 2200 C CA . LYS A 1 300 ? 0.041 5.950 -8.496 1.00 9.56 300 LYS A CA 1
ATOM 2201 C C . LYS A 1 300 ? -0.670 7.236 -8.080 1.00 8.21 300 LYS A C 1
ATOM 2202 O O . LYS A 1 300 ? -1.021 7.414 -6.914 1.00 9.18 300 LYS A O 1
ATOM 2208 N N . VAL A 1 301 ? -0.911 8.122 -9.040 1.00 7.89 301 VAL A N 1
ATOM 2209 C CA . VAL A 1 301 ? -1.661 9.342 -8.772 1.00 7.87 301 VAL A CA 1
ATOM 2210 C C . VAL A 1 301 ? -3.105 9.011 -8.395 1.00 7.39 301 VAL A C 1
ATOM 2211 O O . VAL A 1 301 ? -3.675 9.603 -7.483 1.00 8.08 301 VAL A O 1
ATOM 2215 N N . ALA A 1 302 ? -3.687 8.036 -9.088 1.00 7.43 302 ALA A N 1
ATOM 2216 C CA . ALA A 1 302 ? -5.036 7.578 -8.769 1.00 7.46 302 ALA A CA 1
ATOM 2217 C C . ALA A 1 302 ? -5.138 7.073 -7.331 1.00 8.34 302 ALA A C 1
ATOM 2218 O O . ALA A 1 302 ? -6.080 7.412 -6.610 1.00 8.43 302 ALA A O 1
ATOM 2220 N N . GLU A 1 303 ? -4.168 6.263 -6.920 1.00 8.70 303 GLU A N 1
ATOM 2221 C CA . GLU A 1 303 ? -4.145 5.768 -5.549 1.00 9.65 303 GLU A CA 1
ATOM 2222 C C . GLU A 1 303 ? -4.053 6.915 -4.543 1.00 7.48 303 GLU A C 1
ATOM 2223 O O . GLU A 1 303 ? -4.769 6.927 -3.533 1.00 9.41 303 GLU A O 1
ATOM 2229 N N . ALA A 1 304 ? -3.189 7.887 -4.818 1.00 7.52 304 ALA A N 1
ATOM 2230 C CA . ALA A 1 304 ? -3.035 9.027 -3.930 1.00 8.00 304 ALA A CA 1
ATOM 2231 C C . ALA A 1 304 ? -4.304 9.876 -3.872 1.00 8.59 304 ALA A C 1
ATOM 2232 O O . ALA A 1 304 ? -4.649 10.386 -2.814 1.00 7.54 304 ALA A O 1
ATOM 2234 N N . LEU A 1 305 ? -4.998 10.043 -4.996 1.00 7.84 305 LEU A N 1
ATOM 2235 C CA . LEU A 1 305 ? -6.244 10.809 -4.990 1.00 7.71 305 LEU A CA 1
ATOM 2236 C C . LEU A 1 305 ? -7.264 10.221 -4.029 1.00 7.17 305 LEU A C 1
ATOM 2237 O O . LEU A 1 305 ? -8.019 10.955 -3.399 1.00 8.30 305 LEU A O 1
ATOM 2242 N N . LYS A 1 306 ? -7.290 8.894 -3.918 1.00 8.21 306 LYS A N 1
ATOM 2243 C CA . LYS A 1 306 ? -8.267 8.218 -3.065 1.00 8.97 306 LYS A CA 1
ATOM 2244 C C . LYS A 1 306 ? -7.862 8.170 -1.599 1.00 10.48 306 LYS A C 1
ATOM 2245 O O . LYS A 1 306 ? -8.648 7.736 -0.744 1.00 13.21 306 LYS A O 1
ATOM 2251 N N . LYS A 1 307 ? -6.658 8.651 -1.307 1.00 9.11 307 LYS A N 1
ATOM 2252 C CA . LYS A 1 307 ? -6.138 8.631 0.056 1.00 11.31 307 LYS A CA 1
ATOM 2253 C C . LYS A 1 307 ? -6.166 9.997 0.733 1.00 9.94 307 LYS A C 1
ATOM 2254 O O . LYS A 1 307 ? -6.549 10.104 1.903 1.00 12.39 307 LYS A O 1
ATOM 2260 N N . GLY A 1 308 ? -5.778 11.044 0.005 1.00 9.88 308 GLY A N 1
ATOM 2261 C CA . GLY A 1 308 ? -5.479 12.327 0.626 1.00 10.27 308 GLY A CA 1
ATOM 2262 C C . GLY A 1 308 ? -6.447 13.471 0.382 1.00 8.96 308 GLY A C 1
ATOM 2263 O O . GLY A 1 308 ? -7.516 13.293 -0.196 1.00 11.12 308 GLY A O 1
ATOM 2264 N N . SER A 1 309 ? -6.073 14.652 0.861 1.00 8.37 309 SER A N 1
ATOM 2265 C CA . SER A 1 309 ? -6.830 15.879 0.606 1.00 8.18 309 SER A CA 1
ATOM 2266 C C . SER A 1 309 ? -5.897 16.898 -0.029 1.00 9.71 309 SER A C 1
ATOM 2267 O O . SER A 1 309 ? -4.697 16.927 0.274 1.00 9.45 309 SER A O 1
ATOM 2270 N N . PHE A 1 310 ? -6.448 17.747 -0.891 1.00 8.01 310 PHE A N 1
ATOM 2271 C CA . PHE A 1 310 ? -5.633 18.649 -1.696 1.00 7.81 310 PHE A CA 1
ATOM 2272 C C . PHE A 1 310 ? -6.271 20.017 -1.851 1.00 8.76 310 PHE A C 1
ATOM 2273 O O . PHE A 1 310 ? -7.483 20.111 -2.008 1.00 9.83 310 PHE A O 1
ATOM 2281 N N . PRO A 1 311 ? -5.458 21.081 -1.811 1.00 8.16 311 PRO A N 1
ATOM 2282 C CA . PRO A 1 311 ? -6.030 22.425 -1.978 1.00 8.62 311 PRO A CA 1
ATOM 2283 C C . PRO A 1 311 ? -6.469 22.679 -3.420 1.00 10.08 311 PRO A C 1
ATOM 2284 O O . PRO A 1 311 ? -5.744 22.327 -4.358 1.00 10.85 311 PRO A O 1
ATOM 2288 N N . THR A 1 312 ? -7.645 23.275 -3.599 1.00 9.18 312 THR A N 1
ATOM 2289 C CA . THR A 1 312 ? -8.097 23.648 -4.940 1.00 9.21 312 THR A CA 1
ATOM 2290 C C . THR A 1 312 ? -8.975 24.882 -4.910 1.00 10.24 312 THR A C 1
ATOM 2291 O O . THR A 1 312 ? -9.411 25.330 -3.847 1.00 9.87 312 THR A O 1
ATOM 2295 N N . ALA A 1 313 ? -9.270 25.395 -6.103 1.00 7.99 313 ALA A N 1
ATOM 2296 C CA . ALA A 1 313 ? -10.165 26.538 -6.251 1.00 7.73 313 ALA A CA 1
ATOM 2297 C C . ALA A 1 313 ? -11.605 26.237 -5.832 1.00 9.50 313 ALA A C 1
ATOM 2298 O O . ALA A 1 313 ? -12.420 27.156 -5.705 1.00 10.95 313 ALA A O 1
ATOM 2300 N N . LEU A 1 314 ? -11.934 24.960 -5.645 1.00 8.33 314 LEU A N 1
ATOM 2301 C CA . LEU A 1 314 ? -13.244 24.592 -5.112 1.00 9.67 314 LEU A CA 1
ATOM 2302 C C . LEU A 1 314 ? -13.242 24.447 -3.593 1.00 11.10 314 LEU A C 1
ATOM 2303 O O . LEU A 1 314 ? -14.284 24.174 -2.985 1.00 12.09 314 LEU A O 1
ATOM 2308 N N . GLY A 1 315 ? -12.074 24.624 -2.984 1.00 9.05 315 GLY A N 1
ATOM 2309 C CA . GLY A 1 315 ? -11.867 24.281 -1.586 1.00 10.82 315 GLY A CA 1
ATOM 2310 C C . GLY A 1 315 ? -11.097 22.975 -1.498 1.00 10.19 315 GLY A C 1
ATOM 2311 O O . GLY A 1 315 ? -10.730 22.385 -2.516 1.00 10.73 315 GLY A O 1
ATOM 2312 N N . GLU A 1 316 ? -10.857 22.508 -0.281 1.00 10.10 316 GLU A N 1
ATOM 2313 C CA . GLU A 1 316 ? -10.090 21.291 -0.077 1.00 10.23 316 GLU A CA 1
ATOM 2314 C C . GLU A 1 316 ? -10.845 20.094 -0.648 1.00 9.81 316 GLU A C 1
ATOM 2315 O O . GLU A 1 316 ? -12.003 19.854 -0.307 1.00 11.43 316 GLU A O 1
ATOM 2321 N N . ILE A 1 317 ? -10.183 19.351 -1.526 1.00 8.46 317 ILE A N 1
ATOM 2322 C CA . ILE A 1 317 ? -10.822 18.247 -2.226 1.00 7.55 317 ILE A CA 1
ATOM 2323 C C . ILE A 1 317 ? -10.277 16.912 -1.752 1.00 7.89 317 ILE A C 1
ATOM 2324 O O . ILE A 1 317 ? -9.114 16.806 -1.386 1.00 9.78 317 ILE A O 1
ATOM 2329 N N . SER A 1 318 ? -11.152 15.916 -1.712 1.00 8.51 318 SER A N 1
ATOM 2330 C CA . SER A 1 318 ? -10.781 14.529 -1.450 1.00 9.43 318 SER A CA 1
ATOM 2331 C C . SER A 1 318 ? -11.762 13.672 -2.241 1.00 8.28 318 SER A C 1
ATOM 2332 O O . SER A 1 318 ? -12.750 14.192 -2.772 1.00 8.59 318 SER A O 1
ATOM 2335 N N . PHE A 1 319 ? -11.493 12.376 -2.337 1.00 8.34 319 PHE A N 1
ATOM 2336 C CA . PHE A 1 319 ? -12.262 11.512 -3.224 1.00 8.70 319 PHE A CA 1
ATOM 2337 C C . PHE A 1 319 ? -12.645 10.213 -2.539 1.00 10.78 319 PHE A C 1
ATOM 2338 O O . PHE A 1 319 ? -11.886 9.686 -1.717 1.00 12.31 319 PHE A O 1
ATOM 2346 N N . ASP A 1 320 ? -13.827 9.700 -2.862 1.00 9.32 320 ASP A N 1
ATOM 2347 C CA . ASP A 1 320 ? -14.226 8.389 -2.367 1.00 11.93 320 ASP A CA 1
ATOM 2348 C C . ASP A 1 320 ? -13.624 7.269 -3.226 1.00 10.08 320 ASP A C 1
ATOM 2349 O O . ASP A 1 320 ? -12.881 7.522 -4.184 1.00 9.97 320 ASP A O 1
ATOM 2354 N N . GLU A 1 321 ? -13.913 6.022 -2.872 1.00 11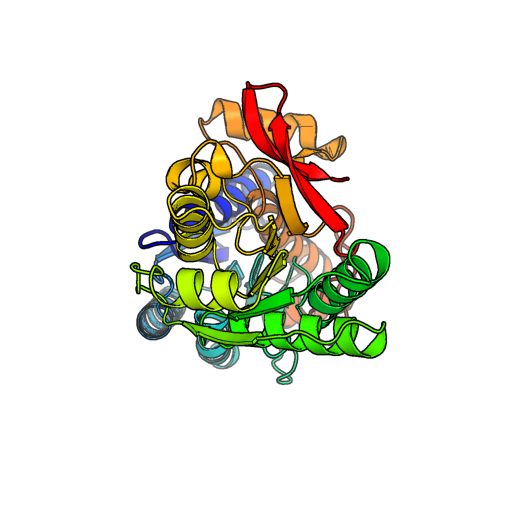.11 321 GLU A N 1
ATOM 2355 C CA . GLU A 1 321 ? -13.267 4.906 -3.547 1.00 12.82 321 GLU A CA 1
ATOM 2356 C C . GLU A 1 321 ? -13.682 4.756 -5.007 1.00 10.82 321 GLU A C 1
ATOM 2357 O O . GLU A 1 321 ? -13.012 4.065 -5.770 1.00 13.65 321 GLU A O 1
ATOM 2363 N N . LYS A 1 322 ? -14.764 5.420 -5.399 1.00 8.89 322 LYS A N 1
ATOM 2364 C CA . LYS A 1 322 ? -15.195 5.358 -6.786 1.00 11.41 322 LYS A CA 1
ATOM 2365 C C . LYS A 1 322 ? -14.625 6.512 -7.619 1.00 9.94 322 LYS A C 1
ATOM 2366 O O . LYS A 1 322 ? -14.756 6.514 -8.842 1.00 10.90 322 LYS A O 1
ATOM 2372 N N . GLY A 1 323 ? -14.004 7.491 -6.968 1.00 9.33 323 GLY A N 1
ATOM 2373 C CA . GLY A 1 323 ? -13.455 8.626 -7.685 1.00 8.82 323 GLY A CA 1
ATOM 2374 C C . GLY A 1 323 ? -14.336 9.862 -7.649 1.00 7.37 323 GLY A C 1
ATOM 2375 O O . GLY A 1 323 ? -14.020 10.861 -8.284 1.00 7.55 323 GLY A O 1
ATOM 2376 N N . ASP A 1 324 ? -15.442 9.815 -6.923 1.00 7.14 324 ASP A N 1
ATOM 2377 C CA . ASP A 1 324 ? -16.289 10.999 -6.784 1.00 7.77 324 ASP A CA 1
ATOM 2378 C C . ASP A 1 324 ? -15.750 11.898 -5.681 1.00 8.84 324 ASP A C 1
ATOM 2379 O O . ASP A 1 324 ? -15.313 11.414 -4.638 1.00 10.04 324 ASP A O 1
ATOM 2384 N N . PRO A 1 325 ? -15.780 13.215 -5.903 1.00 8.27 325 PRO A N 1
ATOM 2385 C CA . PRO A 1 325 ? -15.224 14.161 -4.934 1.00 7.80 325 PRO A CA 1
ATOM 2386 C C . PRO A 1 325 ? -16.143 14.363 -3.732 1.00 9.15 325 PRO A C 1
ATOM 2387 O O . PRO A 1 325 ? -17.375 14.262 -3.822 1.00 12.68 325 PRO A O 1
ATOM 2391 N N . LYS A 1 326 ? -15.521 14.660 -2.602 1.00 9.29 326 LYS A N 1
ATOM 2392 C CA . LYS A 1 326 ? -16.252 14.975 -1.384 1.00 11.66 326 LYS A CA 1
ATOM 2393 C C . LYS A 1 326 ? -16.286 16.489 -1.259 1.00 11.20 326 LYS A C 1
ATOM 2394 O O . LYS A 1 326 ? -15.400 17.102 -0.655 1.00 17.43 326 LYS A O 1
ATOM 2400 N N . LEU A 1 327 ? -17.302 17.091 -1.868 1.00 11.68 327 LEU A N 1
ATOM 2401 C CA . LEU A 1 327 ? -17.426 18.538 -1.963 1.00 12.57 327 LEU A CA 1
ATOM 2402 C C . LEU A 1 327 ? -18.883 18.909 -1.722 1.00 11.82 327 LEU A C 1
ATOM 2403 O O . LEU A 1 327 ? -19.743 18.035 -1.712 1.00 15.34 327 LEU A O 1
ATOM 2408 N N . PRO A 1 328 ? -19.166 20.205 -1.531 1.00 12.07 328 PRO A N 1
ATOM 2409 C CA . PRO A 1 328 ? -20.550 20.618 -1.263 1.00 14.03 328 PRO A CA 1
ATOM 2410 C C . PRO A 1 328 ? -21.513 20.243 -2.387 1.00 14.28 328 PRO A C 1
ATOM 2411 O O . PRO A 1 328 ? -21.125 20.168 -3.559 1.00 14.27 328 PRO A O 1
ATOM 2415 N N . GLY A 1 329 ? -22.770 20.013 -2.022 1.00 12.45 329 GLY A N 1
ATOM 2416 C CA . GLY A 1 329 ? -23.767 19.537 -2.960 1.00 13.62 329 GLY A CA 1
ATOM 2417 C C . GLY A 1 329 ? -24.449 20.605 -3.799 1.00 11.69 329 GLY A C 1
ATOM 2418 O O . GLY A 1 329 ? -24.095 21.790 -3.772 1.00 12.52 329 GLY A O 1
ATOM 2419 N N . TYR A 1 330 ? -25.446 20.155 -4.551 1.00 10.79 330 TYR A N 1
ATOM 2420 C CA . TYR A 1 330 ? -26.193 21.009 -5.466 1.00 10.68 330 TYR A CA 1
ATOM 2421 C C . TYR A 1 330 ? -27.131 21.967 -4.749 1.00 11.77 330 TYR A C 1
ATOM 2422 O O . TYR A 1 330 ? -27.715 21.628 -3.716 1.00 13.61 330 TYR A O 1
ATOM 2431 N N . VAL A 1 331 ? -27.259 23.166 -5.305 1.00 12.47 331 VAL A N 1
ATOM 2432 C CA . VAL A 1 331 ? -28.194 24.165 -4.812 1.00 13.07 331 VAL A CA 1
ATOM 2433 C C . VAL A 1 331 ? -28.982 24.703 -5.999 1.00 13.68 331 VAL A C 1
ATOM 2434 O O . VAL A 1 331 ? -28.584 24.520 -7.148 1.00 11.19 331 VAL A O 1
ATOM 2438 N N . MET A 1 332 ? -30.107 25.351 -5.720 1.00 13.29 332 MET A N 1
ATOM 2439 C CA . MET A 1 332 ? -30.965 25.881 -6.778 1.00 12.19 332 MET A CA 1
ATOM 2440 C C . MET A 1 332 ? -30.658 27.350 -7.064 1.00 12.87 332 MET A C 1
ATOM 2441 O O . MET A 1 332 ? -30.561 28.167 -6.146 1.00 15.20 332 MET A O 1
ATOM 2446 N N . TYR A 1 333 ? -30.524 27.670 -8.350 1.00 10.78 333 TYR A N 1
ATOM 2447 C CA . TYR A 1 333 ? -30.249 29.015 -8.844 1.00 11.63 333 TYR A CA 1
ATOM 2448 C C . TYR A 1 333 ? -31.451 29.539 -9.625 1.00 8.98 333 TYR A C 1
ATOM 2449 O O . TYR A 1 333 ? -32.224 28.754 -10.182 1.00 10.13 333 TYR A O 1
ATOM 2458 N N . GLU A 1 334 ? -31.603 30.859 -9.655 1.00 10.72 334 GLU A N 1
ATOM 2459 C CA . GLU A 1 334 ? -32.627 31.517 -10.462 1.00 10.41 334 GLU A CA 1
ATOM 2460 C C . GLU A 1 334 ? -31.982 32.532 -11.396 1.00 11.24 334 GLU A C 1
ATOM 2461 O O . GLU A 1 334 ? -31.008 33.198 -11.030 1.00 11.49 334 GLU A O 1
ATOM 2467 N N . TRP A 1 335 ? -32.523 32.644 -12.606 1.00 9.54 335 TRP A N 1
ATOM 2468 C CA . TRP A 1 335 ? -31.994 33.566 -13.598 1.00 10.07 335 TRP A CA 1
ATOM 2469 C C . TRP A 1 335 ? -32.608 34.951 -13.421 1.00 11.71 335 TRP A C 1
ATOM 2470 O O . TRP A 1 335 ? -33.823 35.135 -13.534 1.00 12.13 335 TRP A O 1
ATOM 2481 N N . LYS A 1 336 ? -31.740 35.913 -13.122 1.00 13.10 336 LYS A N 1
ATOM 2482 C CA . LYS A 1 336 ? -32.119 37.307 -12.926 1.00 14.04 336 LYS A CA 1
ATOM 2483 C C . LYS A 1 336 ? -30.965 38.154 -13.420 1.00 14.74 336 LYS A C 1
ATOM 2484 O O . LYS A 1 336 ? -29.873 37.633 -13.663 1.00 13.76 336 LYS A O 1
ATOM 2490 N N . LYS A 1 337 ? -31.176 39.457 -13.552 1.00 15.50 337 LYS A N 1
ATOM 2491 C CA . LYS A 1 337 ? -30.085 40.339 -13.956 1.00 16.71 337 LYS A CA 1
ATOM 2492 C C . LYS A 1 337 ? -29.031 40.459 -12.855 1.00 17.94 337 LYS A C 1
ATOM 2493 O O . LYS A 1 337 ? -29.349 40.749 -11.703 1.00 21.17 337 LYS A O 1
ATOM 2499 N N . GLY A 1 338 ? -27.777 40.215 -13.213 1.00 16.36 338 GLY A N 1
ATOM 2500 C CA . GLY A 1 338 ? -26.680 40.378 -12.279 1.00 20.22 338 GLY A CA 1
ATOM 2501 C C . GLY A 1 338 ? -26.268 41.836 -12.201 1.00 21.76 338 GLY A C 1
ATOM 2502 O O . GLY A 1 338 ? -26.848 42.680 -12.879 1.00 17.89 338 GLY A O 1
ATOM 2503 N N . PRO A 1 339 ? -25.261 42.141 -11.372 1.00 21.56 339 PRO A N 1
ATOM 2504 C CA . PRO A 1 339 ? -24.800 43.526 -11.211 1.00 22.11 339 PRO A CA 1
ATOM 2505 C C . PRO A 1 339 ? -24.339 44.142 -12.527 1.00 22.37 339 PRO A C 1
ATOM 2506 O O . PRO A 1 339 ? -24.422 45.362 -12.696 1.00 21.46 339 PRO A O 1
ATOM 2510 N N . ASP A 1 340 ? -23.873 43.312 -13.452 1.00 17.73 340 ASP A N 1
ATOM 2511 C CA . ASP A 1 340 ? -23.417 43.811 -14.746 1.00 18.80 340 ASP A CA 1
ATOM 2512 C C . ASP A 1 340 ? -24.530 43.952 -15.786 1.00 16.43 340 ASP A C 1
ATOM 2513 O O . ASP A 1 340 ? -24.256 44.215 -16.954 1.00 17.74 340 ASP A O 1
ATOM 2518 N N . GLY A 1 341 ? -25.777 43.770 -15.362 1.00 18.39 341 GLY A N 1
ATOM 2519 C CA . GLY A 1 341 ? -26.917 43.983 -16.239 1.00 18.96 341 GLY A CA 1
ATOM 2520 C C . GLY A 1 341 ? -27.293 42.815 -17.139 1.00 19.89 341 GLY A C 1
ATOM 2521 O O . GLY A 1 341 ? -28.225 42.925 -17.936 1.00 21.92 341 GLY A O 1
ATOM 2522 N N . LYS A 1 342 ? -26.574 41.700 -17.023 1.00 18.08 342 LYS A N 1
ATOM 2523 C CA . LYS A 1 342 ? -26.860 40.521 -17.841 1.00 16.80 342 LYS A CA 1
ATOM 2524 C C . LYS A 1 342 ? -27.583 39.462 -17.025 1.00 14.05 342 LYS A C 1
ATOM 2525 O O . LYS A 1 342 ? -27.297 39.274 -15.848 1.00 16.04 342 LYS A O 1
ATOM 2531 N N . PHE A 1 343 ? -28.519 38.765 -17.658 1.00 15.31 343 PHE A N 1
ATOM 2532 C CA . PHE A 1 343 ? -29.190 37.660 -16.996 1.00 14.60 343 PHE A CA 1
ATOM 2533 C C . PHE A 1 343 ? -28.190 36.541 -16.745 1.00 13.21 343 PHE A C 1
ATOM 2534 O O . PHE A 1 343 ? -27.427 36.166 -17.643 1.00 15.29 343 PHE A O 1
ATOM 2542 N N . THR A 1 344 ? -28.203 36.009 -15.529 1.00 13.11 344 THR A N 1
ATOM 2543 C CA . THR A 1 344 ? -27.322 34.915 -15.154 1.00 13.19 344 THR A CA 1
ATOM 2544 C C . THR A 1 344 ? -27.939 34.151 -13.982 1.00 14.42 344 THR A C 1
ATOM 2545 O O . THR A 1 344 ? -28.978 34.556 -13.446 1.00 13.34 344 THR A O 1
ATOM 2549 N N . TYR A 1 345 ? -27.315 33.045 -13.585 1.00 11.70 345 TYR A N 1
ATOM 2550 C CA . TYR A 1 345 ? -27.826 32.209 -12.500 1.00 12.00 345 TYR A CA 1
ATOM 2551 C C . TYR A 1 345 ? -27.323 32.701 -11.145 1.00 12.68 345 TYR A C 1
ATOM 2552 O O . TYR A 1 345 ? -26.113 32.844 -10.927 1.00 14.57 345 TYR A O 1
ATOM 2561 N N . ILE A 1 346 ? -28.262 32.961 -10.241 1.00 11.51 346 ILE A N 1
ATOM 2562 C CA . ILE A 1 346 ? -27.940 33.493 -8.923 1.00 14.45 346 ILE A CA 1
ATOM 2563 C C . ILE A 1 346 ? -28.600 32.621 -7.873 1.00 13.83 346 ILE A C 1
ATOM 2564 O O . ILE A 1 346 ? -29.782 32.317 -7.984 1.00 13.91 346 ILE A O 1
ATOM 2569 N N . GLN A 1 347 ? -27.846 32.199 -6.861 1.00 14.68 347 GLN A N 1
ATOM 2570 C CA . GLN A 1 347 ? -28.377 31.250 -5.893 1.00 17.28 347 GLN A CA 1
ATOM 2571 C C . GLN A 1 347 ? -29.547 31.855 -5.147 1.00 21.08 347 GLN A C 1
ATOM 2572 O O . GLN A 1 347 ? -29.502 33.017 -4.741 1.00 23.48 347 GLN A O 1
ATOM 2578 N N . GLN A 1 348 ? -30.598 31.063 -4.970 1.00 25.22 348 GLN A N 1
ATOM 2579 C CA . GLN A 1 348 ? -31.773 31.530 -4.248 1.00 29.16 348 GLN A CA 1
ATOM 2580 C C . GLN A 1 348 ? -31.510 31.615 -2.747 1.00 37.52 348 GLN A C 1
ATOM 2581 O O . GLN A 1 348 ? -31.033 30.658 -2.135 1.00 40.12 348 GLN A O 1
#

CATH classification: 3.40.50.2300 (+1 more: 3.40.50.2300)

Solvent-accessible surface area: 13819 Å² total

Organism: Agrobacterium fabrum (strain C58 / ATCC 33970) (NCBI:txid176299)

InterPro domains:
  IPR000709 Leu/Ile/Val-binding protein [PR00337] (25-41)
  IPR000709 Leu/Ile/Val-binding protein [PR00337] (47-63)
  IPR000709 Leu/Ile/Val-binding protein [PR00337] (66-84)
  IPR000709 Leu/Ile/Val-binding protein [PR00337] (87-97)
  IPR000709 Leu/Ile/Val-binding protein [PR00337] (253-271)
  IPR000709 Leu/Ile/Val-binding protein [PR00337] (276-289)
  IPR000709 Leu/Ile/Val-binding protein [PR00337] (327-342)
  IPR028081 Leucine-binding protein domain [PF13458] (25-359)
  IPR028082 Periplasmic binding protein-like I [SSF53822] (24-368)

Sequence (348 aa):
MDVVIAVGAPLTGPNAAFGAQIQKGAEQAAKDINAAGGINGEQIKIVLGDDVSDPKQGISVANKFVADGVKFVVGHANSGVSIPASEVYAENGILEITPAATNNPVFTTERGLWNTFRTCGRDDQQGGIAGKYLADHFKDAKVAIIHDKTPYGQGLADETKKAANAAGVTEVMYEGVNVGDKDFSSALISKMKEAGVSIIYWGGLHTEAGLIIRQAADQQGLKAKLVSGDGIVSNELASIAGDAVEGTLNTFGPDPTLRPENKELVEKFKAAGFNPEAYTLYSYAAMQAIAGAAKAAGSVEPEKVAEALKKGSFPTALGEISFDEKGDPKLPGYVMYEWKKGPDGKFTYIQQ

Foldseek 3Di:
DAQEEEEEEACDAPVVQVSCLQVLLQVVLLVVCVVVQPFLNHHHDYDYAHQNLPLVSLCVRLVVCLVVVHAEYADYAEQSNQQVSVVSQLVRQHAYEYLHYADPNQLVPPGLRYAYLFYHLLQFLLQLLLVCCVPVVPFAEAEEFAPDCQQVVNSVSVQVNNVVSRDDHPYYYYHHPPDQDCVVVLVVCVVVRGAEYETRAALPNVLSCLQVNVVVPNNHAYEYELRNADLVSCVSNPPSQAFHKYKGFDWLCPPPVCVVVQVVCVVVPDRSTRSNQSSNFSSQLLSFLCNVQVHNRSSSSSVSQQPDWTQGSQGIWHAHPSRYIDHGGMAMWGWDQDPVRGTGTHGD

Secondary structure (DSSP, 8-state):
--EEEEEEE--SSTTHHHHHHHHHHHHHHHHHHHHTT-BTTB-EEEEEEE-TT-HHHHHHHHHHHHHTT--EEEE-SSHHHHHHHHHHHHTTT-EEEESS---GGGGSS--TTEEESS--HHHHHHHHHHHHHHH-TT--EEEEE-SSHHHHHHHHHHHHHHHHTT---SEEEE--TT----HHHHHHHHHTT--EEEEES-HHHHHHHHHHHHHHT---EEEE-GGG-SHHHHHHHGGGGTT-EEEES--GGG-GGGHHHHHHHHHTT----TTHHHHHHHHHHHHHHHHHHT---HHHHHHHHTT--B--BTBSB-B-TTS-B-----EEEEEEE-TTSSEEEEE-

B-factor: mean 14.44, std 7.61, range [5.2, 48.31]